Protein AF-A0A0C9X102-F1 (afdb_monomer_lite)

Organism: NCBI:txid1095629

Radius of gyration: 23.44 Å; chains: 1; bounding box: 66×42×85 Å

pLDDT: mean 77.86, std 20.25, range [31.06, 97.25]

Sequence (279 aa):
MACIEDYAPLCENPPTSAQPQNLFSIWNQMLSKCLPAGNVETSPHPTIISPSKPDGLQGRSAFDYMKGLENHWITPSPSTHLWILGNVLVGRDHDCHISPSELSTHLSRYIAAMSFKMIARRFNNADLSRRYIECLKQVKEIPIMSQPGKDRSVHYHRSQIETNSDRLFLEDFVTLSNIDHDLIRTHIPNILQLANNLPSNDKDFELYTDETSTEFHNLLLEILDRFKSTLDTLMAFDRDKAARESDCHHVFSKNVHNIHVYGYALLRLCRGRAFRIHL

Structure (mmCIF, N/CA/C/O backbone):
data_AF-A0A0C9X102-F1
#
_entry.id   AF-A0A0C9X102-F1
#
loop_
_atom_site.group_PDB
_atom_site.id
_atom_site.type_symbol
_atom_site.label_atom_id
_atom_site.label_alt_id
_atom_site.label_comp_id
_atom_site.label_asym_id
_atom_site.label_entity_id
_atom_site.label_seq_id
_atom_site.pdbx_PDB_ins_code
_atom_site.Cartn_x
_atom_site.Cartn_y
_atom_site.Cartn_z
_atom_site.occupancy
_atom_site.B_iso_or_equiv
_atom_site.auth_seq_id
_atom_site.auth_comp_id
_atom_site.auth_asym_id
_atom_site.auth_atom_id
_atom_site.pdbx_PDB_model_num
ATOM 1 N N . MET A 1 1 ? 28.568 -14.627 56.620 1.00 39.00 1 MET A N 1
ATOM 2 C CA . MET A 1 1 ? 27.477 -13.721 56.204 1.00 39.00 1 MET A CA 1
ATOM 3 C C . MET A 1 1 ? 28.094 -12.682 55.292 1.00 39.00 1 MET A C 1
ATOM 5 O O . MET A 1 1 ? 28.780 -11.802 55.786 1.00 39.00 1 MET A O 1
ATOM 9 N N . ALA A 1 2 ? 27.971 -12.883 53.983 1.00 33.53 2 ALA A N 1
ATOM 10 C CA . ALA A 1 2 ? 28.528 -12.003 52.962 1.00 33.53 2 ALA A CA 1
ATOM 11 C C . ALA A 1 2 ? 27.359 -11.341 52.228 1.00 33.53 2 ALA A C 1
ATOM 13 O O . ALA A 1 2 ? 26.467 -12.041 51.748 1.00 33.53 2 ALA A O 1
ATOM 14 N N . CYS A 1 3 ? 27.349 -10.010 52.223 1.00 32.41 3 CYS A N 1
ATOM 15 C CA . CYS A 1 3 ? 26.415 -9.186 51.470 1.00 32.41 3 CYS A CA 1
ATOM 16 C C . CYS A 1 3 ? 26.812 -9.216 49.990 1.00 32.41 3 CYS A C 1
ATOM 18 O O . CYS A 1 3 ? 27.988 -9.059 49.667 1.00 32.41 3 CYS A O 1
ATOM 20 N N . ILE A 1 4 ? 25.838 -9.441 49.112 1.00 36.28 4 ILE A N 1
ATOM 21 C CA . ILE A 1 4 ? 25.995 -9.331 47.662 1.00 36.28 4 ILE A CA 1
ATOM 22 C C . ILE A 1 4 ? 25.582 -7.903 47.295 1.00 36.28 4 ILE A C 1
ATOM 24 O O . ILE A 1 4 ? 24.452 -7.506 47.570 1.00 36.28 4 ILE A O 1
ATOM 28 N N . GLU A 1 5 ? 26.517 -7.129 46.748 1.00 35.47 5 GLU A N 1
ATOM 29 C CA . GLU A 1 5 ? 26.265 -5.811 46.162 1.00 35.47 5 GLU A CA 1
ATOM 30 C C . GLU A 1 5 ? 25.744 -5.981 44.728 1.00 35.47 5 GLU A C 1
ATOM 32 O O . GLU A 1 5 ? 26.410 -6.576 43.878 1.00 35.47 5 GLU A O 1
ATOM 37 N N . ASP A 1 6 ? 24.547 -5.453 44.470 1.00 33.31 6 ASP A N 1
ATOM 38 C CA . ASP A 1 6 ? 23.935 -5.370 43.146 1.00 33.31 6 ASP A CA 1
ATOM 39 C C . ASP A 1 6 ? 24.610 -4.268 42.312 1.00 33.31 6 ASP A C 1
ATOM 41 O O . ASP A 1 6 ? 24.418 -3.073 42.542 1.00 33.31 6 ASP A O 1
ATOM 45 N N . TYR A 1 7 ? 25.378 -4.671 41.299 1.00 32.97 7 TYR A N 1
ATOM 46 C CA . TYR A 1 7 ? 25.828 -3.791 40.221 1.00 32.97 7 TYR A CA 1
ATOM 47 C C . TYR A 1 7 ? 24.762 -3.745 39.117 1.00 32.97 7 TYR A C 1
ATOM 49 O O . TYR A 1 7 ? 24.667 -4.653 38.291 1.00 32.97 7 TYR A O 1
ATOM 57 N N . ALA A 1 8 ? 23.982 -2.665 39.068 1.00 34.00 8 ALA A N 1
ATOM 58 C CA . ALA A 1 8 ? 23.181 -2.312 37.896 1.00 34.00 8 ALA A CA 1
ATOM 59 C C . ALA A 1 8 ? 23.983 -1.348 36.996 1.00 34.00 8 ALA A C 1
ATOM 61 O O . ALA A 1 8 ? 24.465 -0.326 37.491 1.00 34.00 8 ALA A O 1
ATOM 62 N N . PRO A 1 9 ? 24.144 -1.615 35.686 1.00 34.12 9 PRO A N 1
ATOM 63 C CA . PRO A 1 9 ? 24.815 -0.680 34.795 1.00 34.12 9 PRO A CA 1
ATOM 64 C C . PRO A 1 9 ? 23.892 0.501 34.459 1.00 34.12 9 PRO A C 1
ATOM 66 O O . PRO A 1 9 ? 22.792 0.328 33.931 1.00 34.12 9 PRO A O 1
ATOM 69 N N . LEU A 1 10 ? 24.376 1.714 34.731 1.00 33.53 10 LEU A N 1
ATOM 70 C CA . LEU A 1 10 ? 23.818 2.975 34.245 1.00 33.53 10 LEU A CA 1
ATOM 71 C C . LEU A 1 10 ? 23.940 3.033 32.713 1.00 33.53 10 LEU A C 1
ATOM 73 O O . LEU A 1 10 ? 25.009 3.303 32.173 1.00 33.53 10 LEU A O 1
ATOM 77 N N . CYS A 1 11 ? 22.840 2.773 32.005 1.00 31.06 11 CYS A N 1
ATOM 78 C CA . CYS A 1 11 ? 22.692 3.169 30.606 1.00 31.06 11 CYS A CA 1
ATOM 79 C C . CYS A 1 11 ? 22.227 4.627 30.553 1.00 31.06 11 CYS A C 1
ATOM 81 O O . CYS A 1 11 ? 21.034 4.915 30.663 1.00 31.06 11 CYS A O 1
ATOM 83 N N . GLU A 1 12 ? 23.170 5.547 30.371 1.00 32.12 12 GLU A N 1
ATOM 84 C CA . GLU A 1 12 ? 22.869 6.913 29.946 1.00 32.12 12 GLU A CA 1
ATOM 85 C C . GLU A 1 12 ? 22.375 6.879 28.491 1.00 32.12 12 GLU A C 1
ATOM 87 O O . GLU A 1 12 ? 23.143 6.652 27.557 1.00 32.12 12 GLU A O 1
ATOM 92 N N . ASN A 1 13 ? 21.069 7.064 28.286 1.00 34.62 13 ASN A N 1
ATOM 93 C CA . ASN A 1 13 ? 20.505 7.250 26.951 1.00 34.62 13 ASN A CA 1
ATOM 94 C C . ASN A 1 13 ? 20.564 8.740 26.568 1.00 34.62 13 ASN A C 1
ATOM 96 O O . ASN A 1 13 ? 20.165 9.584 27.375 1.00 34.62 13 ASN A O 1
ATOM 100 N N . PRO A 1 14 ? 21.003 9.088 25.344 1.00 33.69 14 PRO A N 1
ATOM 101 C CA . PRO A 1 14 ? 21.015 10.470 24.883 1.00 33.69 14 PRO A CA 1
ATOM 102 C C . PRO A 1 14 ? 19.583 11.002 24.676 1.00 33.69 14 PRO A C 1
ATOM 104 O O . PRO A 1 14 ? 18.659 10.229 24.389 1.00 33.69 14 PRO A O 1
ATOM 107 N N . PRO A 1 15 ? 19.374 12.328 24.782 1.00 32.53 15 PRO A N 1
ATOM 108 C CA . PRO A 1 15 ? 18.052 12.931 24.679 1.00 32.53 15 PRO A CA 1
ATOM 109 C C . PRO A 1 15 ? 17.535 12.769 23.247 1.00 32.53 15 PRO A C 1
ATOM 111 O O . PRO A 1 15 ? 18.082 13.323 22.296 1.00 32.53 15 PRO A O 1
ATOM 114 N N . THR A 1 16 ? 16.477 11.975 23.085 1.00 34.50 16 THR A N 1
ATOM 115 C CA . THR A 1 16 ? 15.887 11.679 21.775 1.00 34.50 16 THR A CA 1
ATOM 116 C C . THR A 1 16 ? 14.629 12.518 21.584 1.00 34.50 16 THR A C 1
ATOM 118 O O . THR A 1 16 ? 13.508 12.025 21.660 1.00 34.50 16 THR A O 1
ATOM 121 N N . SER A 1 17 ? 14.817 13.813 21.340 1.00 38.31 17 SER A N 1
ATOM 122 C CA . SER A 1 17 ? 13.798 14.661 20.722 1.00 38.31 17 SER A CA 1
ATOM 123 C C . SER A 1 17 ? 14.181 14.869 19.258 1.00 38.31 17 SER A C 1
ATOM 125 O O . SER A 1 17 ? 14.961 15.761 18.933 1.00 38.31 17 SER A O 1
ATOM 127 N N . ALA A 1 18 ? 13.675 14.028 18.361 1.00 31.83 18 ALA A N 1
ATOM 128 C CA . ALA A 1 18 ? 13.741 14.306 16.933 1.00 31.83 18 ALA A CA 1
ATOM 129 C C . ALA A 1 18 ? 12.580 13.615 16.216 1.00 31.83 18 ALA A C 1
ATOM 131 O O . ALA A 1 18 ? 12.500 12.388 16.154 1.00 31.83 18 ALA A O 1
ATOM 132 N N . GLN A 1 19 ? 11.701 14.433 15.632 1.00 35.72 19 GLN A N 1
ATOM 133 C CA . GLN A 1 19 ? 10.938 14.084 14.433 1.00 35.72 19 GLN A CA 1
ATOM 134 C C . GLN A 1 19 ? 11.822 13.304 13.439 1.00 35.72 19 GLN A C 1
ATOM 136 O O . GLN A 1 19 ? 13.038 13.518 13.413 1.00 35.72 1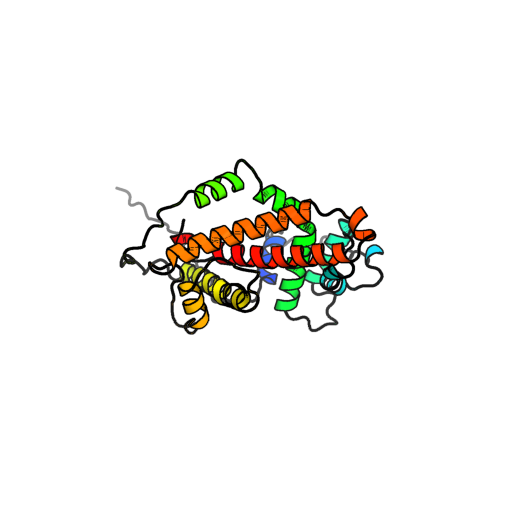9 GLN A O 1
ATOM 141 N N . PRO A 1 20 ? 11.265 12.462 12.551 1.00 34.78 20 PRO A N 1
ATOM 142 C CA . PRO A 1 20 ? 12.053 11.784 11.532 1.00 34.78 20 PRO A CA 1
ATOM 143 C C . PRO A 1 20 ? 12.441 12.771 10.415 1.00 34.78 20 PRO A C 1
ATOM 145 O O . PRO A 1 20 ? 12.024 12.630 9.274 1.00 34.78 20 PRO A O 1
ATOM 148 N N . GLN A 1 21 ? 13.275 13.764 10.729 1.00 37.50 21 GLN A N 1
ATOM 149 C CA . GLN A 1 21 ? 13.953 14.624 9.756 1.00 37.50 21 GLN A CA 1
ATOM 150 C C . GLN A 1 21 ? 15.191 13.948 9.146 1.00 37.50 21 GLN A C 1
ATOM 152 O O . GLN A 1 21 ? 16.018 14.600 8.523 1.00 37.50 21 GLN A O 1
ATOM 157 N N . ASN A 1 22 ? 15.369 12.638 9.330 1.00 38.31 22 ASN A N 1
ATOM 158 C CA . ASN A 1 22 ? 16.641 12.005 9.009 1.00 38.31 22 ASN A CA 1
ATOM 159 C C . ASN A 1 22 ? 16.506 10.512 8.683 1.00 38.31 22 ASN A C 1
ATOM 161 O O . ASN A 1 22 ? 17.230 9.671 9.209 1.00 38.31 22 ASN A O 1
ATOM 165 N N . LEU A 1 23 ? 15.611 10.157 7.751 1.00 42.72 23 LEU A N 1
ATOM 166 C CA . LEU A 1 23 ? 15.692 8.834 7.112 1.00 42.72 23 LEU A CA 1
ATOM 167 C C . LEU A 1 23 ? 17.103 8.608 6.540 1.00 42.72 23 LEU A C 1
ATOM 169 O O . LEU A 1 23 ? 17.644 7.516 6.665 1.00 42.72 23 LEU A O 1
ATOM 173 N N . PHE A 1 24 ? 17.747 9.666 6.044 1.00 43.06 24 PHE A N 1
ATOM 174 C CA . PHE A 1 24 ? 19.140 9.648 5.604 1.00 43.06 24 PHE A CA 1
ATOM 175 C C . PHE A 1 24 ? 20.124 9.183 6.692 1.00 43.06 24 PHE A C 1
ATOM 177 O O . PHE A 1 24 ? 20.998 8.364 6.411 1.00 43.06 24 PHE A O 1
ATOM 184 N N . SER A 1 25 ? 19.977 9.635 7.946 1.00 39.72 25 SER A N 1
ATOM 185 C CA . SER A 1 25 ? 20.868 9.208 9.036 1.00 39.72 25 SER A CA 1
ATOM 186 C C . SER A 1 25 ? 20.605 7.768 9.476 1.00 39.72 25 SER A C 1
ATOM 188 O O . SER A 1 25 ? 21.557 7.053 9.774 1.00 39.72 25 SER A O 1
ATOM 190 N N . ILE A 1 26 ? 19.346 7.311 9.447 1.00 40.59 26 ILE A N 1
ATOM 191 C CA . ILE A 1 26 ? 18.971 5.924 9.771 1.00 40.59 26 ILE A CA 1
ATOM 192 C C . ILE A 1 26 ? 19.515 4.960 8.709 1.00 40.59 26 ILE A C 1
ATOM 194 O O . ILE A 1 26 ? 20.080 3.921 9.051 1.00 40.59 26 ILE A O 1
ATOM 198 N N . TRP A 1 27 ? 19.409 5.320 7.428 1.00 41.38 27 TRP A N 1
ATOM 199 C CA . TRP A 1 27 ? 19.989 4.549 6.326 1.00 41.38 27 TRP A CA 1
ATOM 200 C C . TRP A 1 27 ? 21.523 4.550 6.377 1.00 41.38 27 TRP A C 1
ATOM 202 O O . TRP A 1 27 ? 22.130 3.485 6.269 1.00 41.38 27 TRP A O 1
ATOM 212 N N . ASN A 1 28 ? 22.155 5.697 6.652 1.00 42.28 28 ASN A N 1
ATOM 213 C CA . ASN A 1 28 ? 23.602 5.755 6.865 1.00 42.28 28 ASN A CA 1
ATOM 214 C C . ASN A 1 28 ? 24.044 4.951 8.088 1.00 42.28 28 ASN A C 1
ATOM 216 O O . ASN A 1 28 ? 25.063 4.285 7.997 1.00 42.28 28 ASN A O 1
ATOM 220 N N . GLN A 1 29 ? 23.298 4.945 9.197 1.00 42.22 29 GLN A N 1
ATOM 221 C CA . GLN A 1 29 ? 23.599 4.107 10.365 1.00 42.22 29 GLN A CA 1
ATOM 222 C C . GLN A 1 29 ? 23.462 2.613 10.069 1.00 42.22 29 GLN A C 1
ATOM 224 O O . GLN A 1 29 ? 24.252 1.823 10.577 1.00 42.22 29 GLN A O 1
ATOM 229 N N . MET A 1 30 ? 22.477 2.198 9.268 1.00 38.47 30 MET A N 1
ATOM 230 C CA . MET A 1 30 ? 22.354 0.790 8.877 1.00 38.47 30 MET A CA 1
ATOM 231 C C . MET A 1 30 ? 23.501 0.341 7.963 1.00 38.47 30 MET A C 1
ATOM 233 O O . MET A 1 30 ? 23.927 -0.805 8.061 1.00 38.47 30 MET A O 1
ATOM 237 N N . LEU A 1 31 ? 24.028 1.237 7.124 1.00 41.81 31 LEU A N 1
ATOM 238 C CA . LEU A 1 31 ? 25.150 0.951 6.224 1.00 41.81 31 LEU A CA 1
ATOM 239 C C . LEU A 1 31 ? 26.527 1.121 6.897 1.00 41.81 31 LEU A C 1
ATOM 241 O O . LEU A 1 31 ? 27.468 0.413 6.548 1.00 41.81 31 LEU A O 1
ATOM 245 N N . SER A 1 32 ? 26.657 2.012 7.885 1.00 42.31 32 SER A N 1
ATOM 246 C CA . SER A 1 32 ? 27.922 2.304 8.580 1.00 42.31 32 SER A CA 1
ATOM 247 C C . SER A 1 32 ? 28.193 1.411 9.791 1.00 42.31 32 SER A C 1
ATOM 249 O O . SER A 1 32 ? 29.347 1.268 10.187 1.00 42.31 32 SER A O 1
ATOM 251 N N . LYS A 1 33 ? 27.176 0.722 10.334 1.00 40.31 33 LYS A N 1
ATOM 252 C CA . LYS A 1 33 ? 27.343 -0.287 11.401 1.00 40.31 33 LYS A CA 1
ATOM 253 C C . LYS A 1 33 ? 28.156 -1.525 10.986 1.00 40.31 33 LYS A C 1
ATOM 255 O O . LYS A 1 33 ? 28.439 -2.364 11.835 1.00 40.31 33 LYS A O 1
ATOM 260 N N . CYS A 1 34 ? 28.563 -1.636 9.719 1.00 38.97 34 CYS A N 1
ATOM 261 C CA . CYS A 1 34 ? 29.502 -2.655 9.241 1.00 38.97 34 CYS A CA 1
ATOM 262 C C . CYS A 1 34 ? 30.979 -2.221 9.268 1.00 38.97 34 CYS A C 1
ATOM 264 O O . CYS A 1 34 ? 31.827 -2.991 8.823 1.00 38.97 34 CYS A O 1
ATOM 266 N N . LEU A 1 35 ? 31.317 -1.036 9.782 1.00 41.44 35 LEU A N 1
ATOM 267 C CA . LEU A 1 35 ? 32.712 -0.619 9.941 1.00 41.44 35 LEU A CA 1
ATOM 268 C C . LEU A 1 35 ? 33.082 -0.580 11.430 1.00 41.44 35 LEU A C 1
ATOM 270 O O . LEU A 1 35 ? 32.505 0.213 12.176 1.00 41.44 35 LEU A O 1
ATOM 274 N N . PRO A 1 36 ? 34.041 -1.405 11.894 1.00 42.69 36 PRO A N 1
ATOM 275 C CA . PRO A 1 36 ? 34.626 -1.199 13.205 1.00 42.69 36 PRO A CA 1
ATOM 276 C C . PRO A 1 36 ? 35.364 0.142 13.194 1.00 42.69 36 PRO A C 1
ATOM 278 O O . PRO A 1 36 ? 36.254 0.359 12.372 1.00 42.69 36 PRO A O 1
ATOM 281 N N . ALA A 1 37 ? 35.012 1.031 14.124 1.00 46.22 37 ALA A N 1
ATOM 282 C CA . ALA A 1 37 ? 35.794 2.218 14.450 1.00 46.22 37 ALA A CA 1
ATOM 283 C C . ALA A 1 37 ? 37.069 1.789 15.195 1.00 46.22 37 ALA A C 1
ATOM 285 O O . ALA A 1 37 ? 37.194 1.944 16.406 1.00 46.22 37 ALA A O 1
ATOM 286 N N . GLY A 1 38 ? 37.991 1.165 14.466 1.00 43.59 38 GLY A N 1
ATOM 287 C CA . GLY A 1 38 ? 39.368 0.979 14.890 1.00 43.59 38 GLY A CA 1
ATOM 288 C C . GLY A 1 38 ? 40.215 2.056 14.233 1.00 43.59 38 GLY A C 1
ATOM 289 O O . GLY A 1 38 ? 40.212 2.173 13.009 1.00 43.59 38 GLY A O 1
ATOM 290 N N . ASN A 1 39 ? 40.937 2.836 15.035 1.00 50.47 39 ASN A N 1
ATOM 291 C CA . ASN A 1 39 ? 42.052 3.642 14.550 1.00 50.47 39 ASN A CA 1
ATOM 292 C C . ASN A 1 39 ? 43.081 2.689 13.930 1.00 50.47 39 ASN A C 1
ATOM 294 O O . ASN A 1 39 ? 43.850 2.058 14.652 1.00 50.47 39 ASN A O 1
ATOM 298 N N . VAL A 1 40 ? 43.050 2.544 12.606 1.00 47.78 40 VAL A N 1
ATOM 299 C CA . VAL A 1 40 ? 44.037 1.778 11.847 1.00 47.78 40 VAL A CA 1
ATOM 300 C C . VAL A 1 40 ? 44.748 2.739 10.912 1.00 47.78 40 VAL A C 1
ATOM 302 O O . VAL A 1 40 ? 44.127 3.475 10.146 1.00 47.78 40 VAL A O 1
ATOM 305 N N . GLU A 1 41 ? 46.065 2.727 11.054 1.00 51.84 41 GLU A N 1
ATOM 306 C CA . GLU A 1 41 ? 47.054 3.460 10.284 1.00 51.84 41 GLU A CA 1
ATOM 307 C C . GLU A 1 41 ? 46.829 3.369 8.767 1.00 51.84 41 GLU A C 1
ATOM 309 O O . GLU A 1 41 ? 46.264 2.411 8.234 1.00 51.84 41 GLU A O 1
ATOM 314 N N . THR A 1 42 ? 47.321 4.407 8.092 1.00 57.44 42 THR A N 1
ATOM 315 C CA . THR A 1 42 ? 47.429 4.627 6.644 1.00 57.44 42 THR A CA 1
ATOM 316 C C . THR A 1 42 ? 47.616 3.348 5.819 1.00 57.44 42 THR A C 1
ATOM 318 O O . THR A 1 42 ? 48.734 2.958 5.487 1.00 57.44 42 THR A O 1
ATOM 321 N N . SER A 1 43 ? 46.508 2.729 5.420 1.00 52.62 43 SER A N 1
ATOM 322 C CA . SER A 1 43 ? 46.453 1.801 4.291 1.00 52.62 43 SER A CA 1
ATOM 323 C C . SER A 1 43 ? 45.755 2.506 3.125 1.00 52.62 43 SER A C 1
ATOM 325 O O . SER A 1 43 ? 44.917 3.382 3.362 1.00 52.62 43 SER A O 1
ATOM 327 N N . PRO A 1 44 ? 46.100 2.197 1.862 1.00 58.62 44 PRO A N 1
ATOM 328 C CA . PRO A 1 44 ? 45.427 2.795 0.719 1.00 58.62 44 PRO A CA 1
ATOM 329 C C . PRO A 1 44 ? 43.949 2.412 0.772 1.00 58.62 44 PRO A C 1
ATOM 331 O O . PRO A 1 44 ? 43.580 1.259 0.545 1.00 58.62 44 PRO A O 1
ATOM 334 N N . HIS A 1 45 ? 43.095 3.379 1.103 1.00 56.91 45 HIS A N 1
ATOM 335 C CA . HIS A 1 45 ? 41.661 3.171 1.038 1.00 56.91 45 HIS A CA 1
ATOM 336 C C . HIS A 1 45 ? 41.281 2.842 -0.410 1.00 56.91 45 HIS A C 1
ATOM 338 O O . HIS A 1 45 ? 41.771 3.504 -1.333 1.00 56.91 45 HIS A O 1
ATOM 344 N N . PRO A 1 46 ? 40.419 1.837 -0.636 1.00 58.56 46 PRO A N 1
ATOM 345 C CA . PRO A 1 46 ? 39.941 1.538 -1.974 1.00 58.56 46 PRO A CA 1
ATOM 346 C C . PRO A 1 46 ? 39.307 2.798 -2.564 1.00 58.56 46 PRO A C 1
ATOM 348 O O . PRO A 1 46 ? 38.394 3.387 -1.983 1.00 58.56 46 PRO A O 1
ATOM 351 N N . THR A 1 47 ? 39.809 3.235 -3.719 1.00 62.75 47 THR A N 1
ATOM 352 C CA . THR A 1 47 ? 39.194 4.335 -4.457 1.00 62.75 47 THR A CA 1
ATOM 353 C C . THR A 1 47 ? 37.822 3.873 -4.923 1.00 62.75 47 THR A C 1
ATOM 355 O O . THR A 1 47 ? 37.707 2.978 -5.760 1.00 62.75 47 THR A O 1
ATOM 358 N N . ILE A 1 48 ? 36.767 4.469 -4.367 1.00 62.38 48 ILE A N 1
ATOM 359 C CA . ILE A 1 48 ? 35.402 4.221 -4.825 1.00 62.38 48 ILE A CA 1
ATOM 360 C C . ILE A 1 48 ? 35.263 4.882 -6.196 1.00 62.38 48 ILE A C 1
ATOM 362 O O . ILE A 1 48 ? 35.036 6.088 -6.307 1.00 62.38 48 ILE A O 1
ATOM 366 N N . ILE A 1 49 ? 35.422 4.088 -7.253 1.00 65.62 49 ILE A N 1
ATOM 367 C CA . ILE A 1 49 ? 35.133 4.532 -8.614 1.00 65.62 49 ILE A CA 1
ATOM 368 C C . ILE A 1 49 ? 33.623 4.718 -8.703 1.00 65.62 49 ILE A C 1
ATOM 370 O O . ILE A 1 49 ? 32.850 3.782 -8.497 1.00 65.62 49 ILE A O 1
ATOM 374 N N . SER A 1 50 ? 33.201 5.949 -8.985 1.00 63.38 50 SER A N 1
ATOM 375 C CA . SER A 1 50 ? 31.787 6.226 -9.208 1.00 63.38 50 SER A CA 1
ATOM 376 C C . SER A 1 50 ? 31.374 5.544 -10.513 1.00 63.38 50 SER A C 1
ATOM 378 O O . SER A 1 50 ? 32.009 5.799 -11.538 1.00 63.38 50 SER A O 1
ATOM 380 N N . PRO A 1 51 ? 30.370 4.654 -10.493 1.00 68.88 51 PRO A N 1
ATOM 381 C CA . PRO A 1 51 ? 29.980 3.931 -11.692 1.00 68.88 51 PRO A CA 1
ATOM 382 C C . PRO A 1 51 ? 29.504 4.917 -12.765 1.00 68.88 51 PRO A C 1
ATOM 384 O O . PRO A 1 51 ? 28.769 5.866 -12.473 1.00 68.88 51 PRO A O 1
ATOM 387 N N . SER A 1 52 ? 29.935 4.695 -14.008 1.00 74.12 52 SER A N 1
ATOM 388 C CA . SER A 1 52 ? 29.499 5.488 -15.155 1.00 74.12 52 SER A CA 1
ATOM 389 C C . SER A 1 52 ? 27.989 5.364 -15.359 1.00 74.12 52 SER A C 1
ATOM 391 O O . SER A 1 52 ? 27.374 4.351 -15.010 1.00 74.12 52 SER A O 1
ATOM 393 N N . LYS A 1 53 ? 27.380 6.421 -15.909 1.00 79.38 53 LYS A N 1
ATOM 394 C CA . LYS A 1 53 ? 25.956 6.435 -16.246 1.00 79.38 53 LYS A CA 1
ATOM 395 C C . LYS A 1 53 ? 25.649 5.286 -17.220 1.00 79.38 53 LYS A C 1
ATOM 397 O O . LYS A 1 53 ? 26.293 5.217 -18.263 1.00 79.38 53 LYS A O 1
ATOM 402 N N . PRO A 1 54 ? 24.681 4.408 -16.916 1.00 80.31 54 PRO A N 1
ATOM 403 C CA . PRO A 1 54 ? 24.290 3.337 -17.823 1.00 80.31 54 PRO A CA 1
ATOM 404 C C . PRO A 1 54 ? 23.641 3.888 -19.099 1.00 80.31 54 PRO A C 1
ATOM 406 O O . PRO A 1 54 ? 22.754 4.744 -19.023 1.00 80.31 54 PRO A O 1
ATOM 409 N N . ASP A 1 55 ? 23.998 3.329 -20.257 1.00 74.81 55 ASP A N 1
ATOM 410 C CA . ASP A 1 55 ? 23.447 3.723 -21.568 1.00 74.81 55 ASP A CA 1
ATOM 411 C C . ASP A 1 55 ? 21.916 3.567 -21.644 1.00 74.81 55 ASP A C 1
ATOM 413 O O . ASP A 1 55 ? 21.222 4.307 -22.344 1.00 74.81 55 ASP A O 1
ATOM 417 N N . GLY A 1 56 ? 21.359 2.643 -20.853 1.00 72.38 56 GLY A N 1
ATOM 418 C CA . GLY A 1 56 ? 19.927 2.333 -20.813 1.00 72.38 56 GLY A CA 1
ATOM 419 C C . GLY A 1 56 ? 19.016 3.459 -20.304 1.00 72.38 56 GLY A C 1
ATOM 420 O O . GLY A 1 56 ? 17.797 3.331 -20.396 1.00 72.38 56 GLY A O 1
ATOM 421 N N . LEU A 1 57 ? 19.566 4.563 -19.784 1.00 76.81 57 LEU A N 1
ATOM 422 C CA . LEU A 1 57 ? 18.776 5.704 -19.298 1.00 76.81 57 LEU A CA 1
ATOM 423 C C . LEU A 1 57 ? 18.394 6.709 -20.393 1.00 76.81 57 LEU A C 1
ATOM 425 O O . LEU A 1 57 ? 17.600 7.611 -20.120 1.00 76.81 57 LEU A O 1
ATOM 429 N N . GLN A 1 58 ? 18.923 6.556 -21.616 1.00 82.25 58 GLN A N 1
ATOM 430 C CA . GLN A 1 58 ? 18.618 7.428 -22.764 1.00 82.25 58 GLN A CA 1
ATOM 431 C C . GLN A 1 58 ? 18.824 8.922 -22.445 1.00 82.25 58 GLN A C 1
ATOM 433 O O . GLN A 1 58 ? 17.995 9.769 -22.761 1.00 82.25 58 GLN A O 1
ATOM 438 N N . GLY A 1 59 ? 19.903 9.255 -21.732 1.00 80.88 59 GLY A N 1
ATOM 439 C CA . GLY A 1 59 ? 20.214 10.641 -21.368 1.00 80.88 59 GLY A CA 1
ATOM 440 C C . GLY A 1 59 ? 19.473 11.194 -20.143 1.00 80.88 59 GLY A C 1
ATOM 441 O O . GLY A 1 59 ? 19.933 12.191 -19.596 1.00 80.88 59 GLY A O 1
ATOM 442 N N . ARG A 1 60 ? 18.447 10.523 -19.602 1.00 84.25 60 ARG A N 1
ATOM 443 C CA . ARG A 1 60 ? 17.717 10.976 -18.394 1.00 84.25 60 ARG A CA 1
ATOM 444 C C . ARG A 1 60 ? 18.576 10.958 -17.127 1.00 84.25 60 ARG A C 1
ATOM 446 O O . ARG A 1 60 ? 19.460 10.105 -17.009 1.00 84.25 60 ARG A O 1
ATOM 453 N N . SER A 1 61 ? 18.341 11.886 -16.199 1.00 88.19 61 SER A N 1
ATOM 454 C CA . SER A 1 61 ? 18.922 11.835 -14.848 1.00 88.19 61 SER A CA 1
ATOM 455 C C . SER A 1 61 ? 18.355 10.645 -14.057 1.00 88.19 61 SER A C 1
ATOM 457 O O . SER A 1 61 ? 17.382 10.008 -14.484 1.00 88.19 61 SER A O 1
ATOM 459 N N . ALA A 1 62 ? 18.955 10.305 -12.912 1.00 88.75 62 ALA A N 1
ATOM 460 C CA . ALA A 1 62 ? 18.454 9.196 -12.097 1.00 88.75 62 ALA A CA 1
ATOM 461 C C . ALA A 1 62 ? 17.050 9.504 -11.553 1.00 88.75 62 ALA A C 1
ATOM 463 O O . ALA A 1 62 ? 16.177 8.631 -11.525 1.00 88.75 62 ALA A O 1
ATOM 464 N N . PHE A 1 63 ? 16.822 10.763 -11.175 1.00 89.19 63 PHE A N 1
ATOM 465 C CA . PHE A 1 63 ? 15.535 11.225 -10.673 1.00 89.19 63 PHE A CA 1
ATOM 466 C C . PHE A 1 63 ? 14.476 11.330 -11.779 1.00 89.19 63 PHE A C 1
ATOM 468 O O . PHE A 1 63 ? 13.362 10.837 -11.600 1.00 89.19 63 PHE A O 1
ATOM 475 N N . ASP A 1 64 ? 14.827 11.860 -12.956 1.00 89.12 64 ASP A N 1
ATOM 476 C CA . ASP A 1 64 ? 13.906 11.933 -14.104 1.00 89.12 64 ASP A CA 1
ATOM 477 C C . ASP A 1 64 ? 13.462 10.546 -14.565 1.00 89.12 64 ASP A C 1
ATOM 479 O O . ASP A 1 64 ? 12.331 10.359 -15.018 1.00 89.12 64 ASP A O 1
ATOM 483 N N . TYR A 1 65 ? 14.337 9.548 -14.432 1.00 89.50 65 TYR A N 1
ATOM 484 C CA . TYR A 1 65 ? 13.968 8.165 -14.686 1.00 89.50 65 TYR A CA 1
ATOM 485 C C . TYR A 1 65 ? 12.881 7.675 -13.723 1.00 89.50 65 TYR A C 1
ATOM 487 O O . TYR A 1 65 ? 11.903 7.074 -14.168 1.00 89.50 65 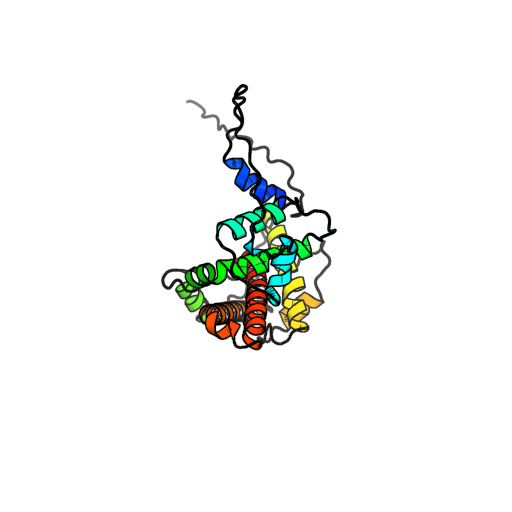TYR A O 1
ATOM 495 N N . MET A 1 66 ? 13.024 7.947 -12.418 1.00 89.31 66 MET A N 1
ATOM 496 C CA . MET A 1 66 ? 12.002 7.596 -11.425 1.00 89.31 66 MET A CA 1
ATOM 497 C C . MET A 1 66 ? 10.696 8.353 -11.676 1.00 89.31 66 MET A C 1
ATOM 499 O O . MET A 1 66 ? 9.628 7.751 -11.651 1.00 89.31 66 MET A O 1
ATOM 503 N N . LYS A 1 67 ? 10.758 9.652 -11.977 1.00 88.06 67 LYS A N 1
ATOM 504 C CA . LYS A 1 67 ? 9.571 10.456 -12.296 1.00 88.06 67 LYS A CA 1
ATOM 505 C C . LYS A 1 67 ? 8.868 9.962 -13.564 1.00 88.06 67 LYS A C 1
ATOM 507 O O . LYS A 1 67 ? 7.646 9.895 -13.617 1.00 88.06 67 LYS A O 1
ATOM 512 N N . GLY A 1 68 ? 9.646 9.541 -14.559 1.00 85.31 68 GLY A N 1
ATOM 513 C CA . GLY A 1 68 ? 9.173 9.012 -15.837 1.00 85.31 68 GLY A CA 1
ATOM 514 C C . GLY A 1 68 ? 8.674 7.563 -15.817 1.00 85.31 68 GLY A C 1
ATOM 515 O O . GLY A 1 68 ? 8.383 7.037 -16.895 1.00 85.31 68 GLY A O 1
ATOM 516 N N . LEU A 1 69 ? 8.565 6.925 -14.641 1.00 79.62 69 LEU A N 1
ATOM 517 C CA . LEU A 1 69 ? 7.959 5.595 -14.455 1.00 79.62 69 LEU A CA 1
ATOM 518 C C . LEU A 1 69 ? 6.603 5.462 -15.153 1.00 79.62 69 LEU A C 1
ATOM 520 O O . LEU A 1 69 ? 6.274 4.411 -15.686 1.00 79.62 69 LEU A O 1
ATOM 524 N N . GLU A 1 70 ? 5.818 6.529 -15.149 1.00 69.56 70 GLU A N 1
ATOM 525 C CA . GLU A 1 70 ? 4.427 6.494 -15.597 1.00 69.56 70 GLU A CA 1
ATOM 526 C C . GLU A 1 70 ? 4.309 6.494 -17.126 1.00 69.56 70 GLU A C 1
ATOM 528 O O . GLU A 1 70 ? 3.367 5.928 -17.673 1.00 69.56 70 GLU A O 1
ATOM 533 N N . ASN A 1 71 ? 5.305 7.062 -17.813 1.00 73.31 71 ASN A N 1
ATOM 534 C CA . ASN A 1 71 ? 5.239 7.342 -19.248 1.00 73.31 71 ASN A CA 1
ATOM 535 C C . ASN A 1 71 ? 6.169 6.448 -20.081 1.00 73.31 71 ASN A C 1
ATOM 537 O O . ASN A 1 71 ? 5.860 6.129 -21.222 1.00 73.31 71 ASN A O 1
ATOM 541 N N . HIS A 1 72 ? 7.321 6.047 -19.532 1.00 73.81 72 HIS A N 1
ATOM 542 C CA . HIS A 1 72 ? 8.383 5.385 -20.303 1.00 73.81 72 HIS A CA 1
ATOM 543 C C . HIS A 1 72 ? 9.099 4.313 -19.475 1.00 73.81 72 HIS A C 1
ATOM 545 O O . HIS A 1 72 ? 10.337 4.251 -19.454 1.00 73.81 72 HIS A O 1
ATOM 551 N N . TRP A 1 73 ? 8.337 3.508 -18.726 1.00 78.38 73 TRP A N 1
ATOM 552 C CA . TRP A 1 73 ? 8.933 2.462 -17.906 1.00 78.38 73 TRP A CA 1
ATOM 553 C C . TRP A 1 73 ? 9.585 1.384 -18.761 1.00 78.38 73 TRP A C 1
ATOM 555 O O . TRP A 1 73 ? 8.932 0.625 -19.473 1.00 78.38 73 TRP A O 1
ATOM 565 N N . ILE A 1 74 ? 10.893 1.275 -18.590 1.00 80.81 74 ILE A N 1
ATOM 566 C CA . ILE A 1 74 ? 11.693 0.139 -19.014 1.00 80.81 74 ILE A CA 1
ATOM 567 C C . ILE A 1 74 ? 12.228 -0.467 -17.722 1.00 80.81 74 ILE A C 1
ATOM 569 O O . ILE A 1 74 ? 12.566 0.252 -16.788 1.00 80.81 74 ILE A O 1
ATOM 573 N N . THR A 1 75 ? 12.268 -1.790 -17.597 1.00 85.06 75 THR A N 1
ATOM 574 C CA . THR A 1 75 ? 12.879 -2.369 -16.394 1.00 85.06 75 THR A CA 1
ATOM 575 C C . THR A 1 75 ? 14.396 -2.229 -16.495 1.00 85.06 75 THR A C 1
ATOM 577 O O . THR A 1 75 ? 14.975 -2.779 -17.433 1.00 85.06 75 THR A O 1
ATOM 580 N N . PRO A 1 76 ? 15.048 -1.525 -15.556 1.00 88.12 76 PRO A N 1
ATOM 581 C CA . PRO A 1 76 ? 16.492 -1.371 -15.575 1.00 88.12 76 PRO A CA 1
ATOM 582 C C . PRO A 1 76 ? 17.184 -2.712 -15.309 1.00 88.12 76 PRO A C 1
ATOM 584 O O . PRO A 1 76 ? 16.676 -3.561 -14.571 1.00 88.12 76 PRO A O 1
ATOM 587 N N . SER A 1 77 ? 18.381 -2.883 -15.873 1.00 87.88 77 SER A N 1
ATOM 588 C CA . SER A 1 77 ? 19.285 -3.959 -15.459 1.00 87.88 77 SER A CA 1
ATOM 589 C C . SER A 1 77 ? 19.654 -3.808 -13.973 1.00 87.88 77 SER A C 1
ATOM 591 O O . SER A 1 77 ? 19.571 -2.700 -13.436 1.00 87.88 77 SER A O 1
ATOM 593 N N . PRO A 1 78 ? 20.124 -4.871 -13.292 1.00 87.38 78 PRO A N 1
ATOM 594 C CA . PRO A 1 78 ? 20.542 -4.773 -11.891 1.00 87.38 78 PRO A CA 1
ATOM 595 C C . PRO A 1 78 ? 21.596 -3.684 -11.637 1.00 87.38 78 PRO A C 1
ATOM 597 O O . PRO A 1 78 ? 21.482 -2.933 -10.672 1.00 87.38 78 PRO A O 1
ATOM 600 N N . SER A 1 79 ? 22.578 -3.535 -12.532 1.00 87.38 79 SER A N 1
ATOM 601 C CA . SER A 1 79 ? 23.590 -2.474 -12.441 1.00 87.38 79 SER A CA 1
ATOM 602 C C . SER A 1 79 ? 22.978 -1.078 -12.579 1.00 87.38 79 SER A C 1
ATOM 604 O O . SER A 1 79 ? 23.291 -0.189 -11.791 1.00 87.38 79 SER A O 1
ATOM 606 N N . THR A 1 80 ? 22.052 -0.898 -13.525 1.00 89.56 80 THR A N 1
ATOM 607 C CA . THR A 1 80 ? 21.340 0.372 -13.729 1.00 89.56 80 THR A CA 1
ATOM 608 C C . THR A 1 80 ? 20.454 0.714 -12.537 1.00 89.56 80 THR A C 1
ATOM 610 O O . THR A 1 80 ? 20.418 1.861 -12.106 1.00 89.56 80 THR A O 1
ATOM 613 N N . HIS A 1 81 ? 19.776 -0.278 -11.961 1.00 89.38 81 HIS A N 1
ATOM 614 C CA . HIS A 1 81 ? 18.961 -0.116 -10.762 1.00 89.38 81 HIS A CA 1
ATOM 615 C C . HIS A 1 81 ? 19.784 0.385 -9.568 1.00 89.38 81 HIS A C 1
ATOM 617 O O . HIS A 1 81 ? 19.415 1.377 -8.940 1.00 89.38 81 HIS A O 1
ATOM 623 N N . LEU A 1 82 ? 20.923 -0.257 -9.288 1.00 89.44 82 LEU A N 1
ATOM 624 C CA . LEU A 1 82 ? 21.825 0.160 -8.212 1.00 89.44 82 LEU A CA 1
ATOM 625 C C . LEU A 1 82 ? 22.420 1.547 -8.471 1.00 89.44 82 LEU A C 1
ATOM 627 O O . LEU A 1 82 ? 22.538 2.340 -7.541 1.00 89.44 82 LEU A O 1
ATOM 631 N N . TRP A 1 83 ? 22.743 1.862 -9.729 1.00 89.31 83 TRP A N 1
ATOM 632 C CA . TRP A 1 83 ? 23.208 3.191 -10.118 1.00 89.31 83 TRP A CA 1
ATOM 633 C C . TRP A 1 83 ? 22.144 4.266 -9.861 1.00 89.31 83 TRP A C 1
ATOM 635 O O . TRP A 1 83 ? 22.454 5.291 -9.255 1.00 89.31 83 TRP A O 1
ATOM 645 N N . ILE A 1 84 ? 20.890 4.023 -10.265 1.00 89.75 84 ILE A N 1
ATOM 646 C CA . ILE A 1 84 ? 19.764 4.937 -10.026 1.00 89.75 84 ILE A CA 1
ATOM 647 C C . ILE A 1 84 ? 19.602 5.181 -8.520 1.00 89.75 84 ILE A C 1
ATOM 649 O O . ILE A 1 84 ? 19.586 6.331 -8.085 1.00 89.75 84 ILE A O 1
ATOM 653 N N . LEU A 1 85 ? 19.528 4.111 -7.716 1.00 90.31 85 LEU A N 1
ATOM 654 C CA . LEU A 1 85 ? 19.385 4.227 -6.262 1.00 90.31 85 LEU A CA 1
ATOM 655 C C . LEU A 1 85 ? 20.563 4.974 -5.631 1.00 90.31 85 LEU A C 1
ATOM 657 O O . LEU A 1 85 ? 20.347 5.854 -4.807 1.00 90.31 85 LEU A O 1
ATOM 661 N N . GLY A 1 86 ? 21.795 4.662 -6.036 1.00 87.44 86 GLY A N 1
ATOM 662 C CA . GLY A 1 86 ? 22.990 5.326 -5.523 1.00 87.44 86 GLY A CA 1
ATOM 663 C C . GLY A 1 86 ? 22.997 6.828 -5.807 1.00 87.44 86 GLY A C 1
ATOM 664 O O . GLY A 1 86 ? 23.285 7.615 -4.913 1.00 87.44 86 GLY A O 1
ATOM 665 N N . ASN A 1 87 ? 22.629 7.254 -7.016 1.00 86.56 87 ASN A N 1
ATOM 666 C CA . ASN A 1 87 ? 22.631 8.680 -7.364 1.00 86.56 87 ASN A CA 1
ATOM 667 C C . ASN A 1 87 ? 21.503 9.452 -6.676 1.00 86.56 87 ASN A C 1
ATOM 669 O O . ASN A 1 87 ? 21.742 10.546 -6.161 1.00 86.56 87 ASN A O 1
ATOM 673 N N . VAL A 1 88 ? 20.309 8.858 -6.605 1.00 87.19 88 VAL A N 1
ATOM 674 C CA . VAL A 1 88 ? 19.154 9.462 -5.931 1.00 87.19 88 VAL A CA 1
ATOM 675 C C . VAL A 1 88 ? 19.374 9.562 -4.419 1.00 87.19 88 VAL A C 1
ATOM 677 O O . VAL A 1 88 ? 19.024 10.573 -3.818 1.00 87.19 88 VAL A O 1
ATOM 680 N N . LEU A 1 89 ? 19.987 8.549 -3.797 1.00 83.44 89 LEU A N 1
ATOM 681 C CA . LEU A 1 89 ? 20.218 8.528 -2.351 1.00 83.44 89 LEU A CA 1
ATOM 682 C C . LEU A 1 89 ? 21.462 9.297 -1.909 1.00 83.44 89 LEU A C 1
ATOM 684 O O . LEU A 1 89 ? 21.487 9.740 -0.776 1.00 83.44 89 LEU A O 1
ATOM 688 N N . VAL A 1 90 ? 22.498 9.451 -2.734 1.00 80.38 90 VAL A N 1
ATOM 689 C CA . VAL A 1 90 ? 23.722 10.183 -2.336 1.00 80.38 90 VAL A CA 1
ATOM 690 C C . VAL A 1 90 ? 23.609 11.681 -2.646 1.00 80.38 90 VAL A C 1
ATOM 692 O O . VAL A 1 90 ? 24.495 12.452 -2.290 1.00 80.38 90 VAL A O 1
ATOM 695 N N . GLY A 1 91 ? 22.521 12.114 -3.290 1.00 66.38 91 GLY A N 1
ATOM 696 C CA . GLY A 1 91 ? 22.314 13.526 -3.598 1.00 66.38 91 GLY A CA 1
ATOM 697 C C . GLY A 1 91 ? 23.301 14.068 -4.633 1.00 66.38 91 GLY A C 1
ATOM 698 O O . GLY A 1 91 ? 23.698 15.225 -4.595 1.00 66.38 91 GLY A O 1
ATOM 699 N N . ARG A 1 92 ? 23.776 13.221 -5.552 1.00 61.06 92 ARG A N 1
ATOM 700 C CA . ARG A 1 92 ? 24.770 13.648 -6.556 1.00 61.06 92 ARG A CA 1
ATOM 701 C C . ARG A 1 92 ? 24.154 14.337 -7.772 1.00 61.06 92 ARG A C 1
ATOM 703 O O . ARG A 1 92 ? 24.886 14.926 -8.552 1.00 61.06 92 ARG A O 1
ATOM 710 N N . ASP A 1 93 ? 22.832 14.284 -7.896 1.00 56.78 93 ASP A N 1
ATOM 711 C CA . ASP A 1 93 ? 22.039 14.860 -8.993 1.00 56.78 93 ASP A CA 1
ATOM 712 C C . ASP A 1 93 ? 21.407 16.221 -8.589 1.00 56.78 93 ASP A C 1
ATOM 714 O O . ASP A 1 93 ? 20.341 16.603 -9.070 1.00 56.78 93 ASP A O 1
ATOM 718 N N . HIS A 1 94 ? 22.008 16.939 -7.628 1.00 53.25 94 HIS A N 1
ATOM 719 C CA . HIS A 1 94 ? 21.463 18.171 -7.037 1.00 53.25 94 HIS A CA 1
ATOM 720 C C . HIS A 1 94 ? 21.722 19.432 -7.882 1.00 53.25 94 HIS A C 1
ATOM 722 O O . HIS A 1 94 ? 22.310 20.391 -7.395 1.00 53.25 94 HIS A O 1
ATOM 728 N N . ASP A 1 95 ? 21.206 19.455 -9.111 1.00 53.94 95 ASP A N 1
ATOM 729 C CA . ASP A 1 95 ? 20.875 20.715 -9.805 1.00 53.94 95 ASP A CA 1
ATOM 730 C C . ASP A 1 95 ? 19.390 21.103 -9.618 1.00 53.94 95 ASP A C 1
ATOM 732 O O . ASP A 1 95 ? 18.949 22.171 -10.040 1.00 53.94 95 ASP A O 1
ATOM 736 N N . CYS A 1 96 ? 18.599 20.269 -8.931 1.00 55.62 96 CYS A N 1
ATOM 737 C CA . CYS A 1 96 ? 17.154 20.444 -8.790 1.00 55.62 96 CYS A CA 1
ATOM 738 C C . CYS A 1 96 ? 16.730 20.546 -7.316 1.00 55.62 96 CYS A C 1
ATOM 740 O O . CYS A 1 96 ? 17.027 19.667 -6.505 1.00 55.62 96 CYS A O 1
ATOM 742 N N . HIS A 1 97 ? 15.969 21.594 -6.984 1.00 72.56 97 HIS A N 1
ATOM 743 C CA . HIS A 1 97 ? 15.268 21.792 -5.709 1.00 72.56 97 HIS A CA 1
ATOM 744 C C . HIS A 1 97 ? 14.151 20.745 -5.500 1.00 72.56 97 HIS A C 1
ATOM 746 O O . HIS A 1 97 ? 12.966 21.069 -5.540 1.00 72.56 97 HIS A O 1
ATOM 752 N N . ILE A 1 98 ? 14.506 19.474 -5.309 1.00 80.62 98 ILE A N 1
ATOM 753 C CA . ILE A 1 98 ? 13.535 18.396 -5.081 1.00 80.62 98 ILE A CA 1
ATOM 754 C C . ILE A 1 98 ? 13.155 18.382 -3.601 1.00 80.62 98 ILE A C 1
ATOM 756 O O . ILE A 1 98 ? 14.013 18.248 -2.726 1.00 80.62 98 ILE A O 1
ATOM 760 N N . SER A 1 99 ? 11.859 18.493 -3.306 1.00 85.75 99 SER A N 1
ATOM 761 C CA . SER A 1 99 ? 11.392 18.397 -1.922 1.00 85.75 99 SER A CA 1
ATOM 762 C C . SER A 1 99 ? 11.567 16.966 -1.378 1.00 85.75 99 SER A C 1
ATOM 764 O O . SER A 1 99 ? 11.378 15.996 -2.121 1.00 85.75 99 SER A O 1
ATOM 766 N N . PRO A 1 100 ? 11.850 16.779 -0.074 1.00 83.31 100 PRO A N 1
ATOM 767 C CA . PRO A 1 100 ? 11.945 15.442 0.521 1.00 83.31 100 PRO A CA 1
ATOM 768 C C . PRO A 1 100 ? 10.687 14.578 0.319 1.00 83.31 100 PRO A C 1
ATOM 770 O O . PRO A 1 100 ? 10.785 13.358 0.194 1.00 83.31 100 PRO A O 1
ATOM 773 N N . SER A 1 101 ? 9.508 15.207 0.259 1.00 82.00 101 SER A N 1
ATOM 774 C CA . SER A 1 101 ? 8.230 14.527 0.011 1.00 82.00 101 SER A CA 1
ATOM 775 C C . SER A 1 101 ? 8.122 14.001 -1.425 1.00 82.00 101 SER A C 1
ATOM 777 O O . SER A 1 101 ? 7.776 12.834 -1.639 1.00 82.00 101 SER A O 1
ATOM 779 N N . GLU A 1 102 ? 8.493 14.825 -2.412 1.00 85.94 102 GLU A N 1
ATOM 780 C CA . GLU A 1 102 ? 8.516 14.427 -3.825 1.00 85.94 102 GLU A CA 1
ATOM 781 C C . GLU A 1 102 ? 9.510 13.276 -4.042 1.00 85.94 102 GLU A C 1
ATOM 783 O O . GLU A 1 102 ? 9.168 12.259 -4.653 1.00 85.94 102 GLU A O 1
ATOM 788 N N . LEU A 1 103 ? 10.702 13.376 -3.442 1.00 87.94 103 LEU A N 1
ATOM 789 C CA . LEU A 1 103 ? 11.703 12.311 -3.467 1.00 87.94 103 LEU A CA 1
ATOM 790 C C . LEU A 1 103 ? 11.169 11.001 -2.876 1.00 87.94 103 LEU A C 1
ATOM 792 O O . LEU A 1 103 ? 11.257 9.953 -3.517 1.00 87.94 103 LEU A O 1
ATOM 796 N N . SER A 1 104 ? 10.600 11.056 -1.669 1.00 86.88 104 SER A N 1
ATOM 797 C CA . SER A 1 104 ? 10.039 9.886 -0.985 1.00 86.88 104 SER A CA 1
ATOM 798 C C . SER A 1 104 ? 8.961 9.198 -1.829 1.00 86.88 104 SER A C 1
ATOM 800 O O . SER A 1 104 ? 8.961 7.973 -1.976 1.00 86.88 104 SER A O 1
ATOM 802 N N . THR A 1 105 ? 8.083 9.989 -2.450 1.00 87.44 105 THR A N 1
ATOM 803 C CA . THR A 1 105 ? 6.990 9.493 -3.294 1.00 87.44 105 THR A CA 1
ATOM 804 C C . THR A 1 105 ? 7.522 8.759 -4.525 1.00 87.44 105 THR A C 1
ATOM 806 O O . THR A 1 105 ? 7.168 7.598 -4.754 1.00 87.44 105 THR A O 1
ATOM 809 N N . HIS A 1 106 ? 8.411 9.388 -5.302 1.00 90.50 106 HIS A N 1
ATOM 810 C CA . HIS A 1 106 ? 8.957 8.768 -6.513 1.00 90.50 106 HIS A CA 1
ATOM 811 C C . HIS A 1 106 ? 9.839 7.560 -6.204 1.00 90.50 106 HIS A C 1
ATOM 813 O O . HIS A 1 106 ? 9.723 6.534 -6.876 1.00 90.50 106 HIS A O 1
ATOM 819 N N . LEU A 1 107 ? 10.657 7.634 -5.152 1.00 91.25 107 LEU A N 1
ATOM 820 C CA . LEU A 1 107 ? 11.473 6.509 -4.708 1.00 91.25 107 LEU A CA 1
ATOM 821 C C . LEU A 1 107 ? 10.600 5.325 -4.275 1.00 91.25 107 LEU A C 1
ATOM 823 O O . LEU A 1 107 ? 10.876 4.185 -4.648 1.00 91.25 107 LEU A O 1
ATOM 827 N N . SER A 1 108 ? 9.524 5.574 -3.527 1.00 90.75 108 SER A N 1
ATOM 828 C CA . SER A 1 108 ? 8.609 4.519 -3.087 1.00 90.75 108 SER A CA 1
ATOM 829 C C . SER A 1 108 ? 7.899 3.846 -4.267 1.00 90.75 108 SER A C 1
ATOM 831 O O . SER A 1 108 ? 7.887 2.615 -4.345 1.00 90.75 108 SER A O 1
ATOM 833 N N . ARG A 1 109 ? 7.392 4.625 -5.234 1.00 92.56 109 ARG A N 1
ATOM 834 C CA . ARG A 1 109 ? 6.802 4.090 -6.476 1.00 92.56 109 ARG A CA 1
ATOM 835 C C . ARG A 1 109 ? 7.817 3.288 -7.286 1.00 92.56 109 ARG A C 1
ATOM 837 O O . ARG A 1 109 ? 7.502 2.202 -7.768 1.00 92.56 109 ARG A O 1
ATOM 844 N N . TYR A 1 110 ? 9.050 3.776 -7.388 1.00 93.38 110 TYR A N 1
ATOM 845 C CA . TYR A 1 110 ? 10.132 3.066 -8.062 1.00 93.38 110 TYR A CA 1
ATOM 846 C C . TYR A 1 110 ? 10.442 1.720 -7.404 1.00 93.38 110 TYR A C 1
ATOM 848 O O . TYR A 1 110 ? 10.515 0.695 -8.083 1.00 93.38 110 TYR A O 1
ATOM 856 N N . ILE A 1 111 ? 10.561 1.692 -6.075 1.00 92.00 111 ILE A N 1
ATOM 857 C CA . ILE A 1 111 ? 10.784 0.454 -5.321 1.00 92.00 111 ILE A CA 1
ATOM 858 C C . ILE A 1 111 ? 9.614 -0.515 -5.519 1.00 92.00 111 ILE A C 1
ATOM 860 O O . ILE A 1 111 ? 9.856 -1.705 -5.740 1.00 92.00 111 ILE A O 1
ATOM 864 N N . ALA A 1 112 ? 8.370 -0.027 -5.492 1.00 92.62 112 ALA A N 1
ATOM 865 C CA . ALA A 1 112 ? 7.184 -0.833 -5.771 1.00 92.62 112 ALA A CA 1
ATOM 866 C C . ALA A 1 112 ? 7.241 -1.451 -7.179 1.00 92.62 112 ALA A C 1
ATOM 868 O O . ALA A 1 112 ? 7.107 -2.666 -7.316 1.00 92.62 112 ALA A O 1
ATOM 869 N N . ALA A 1 113 ? 7.544 -0.654 -8.207 1.00 92.06 113 ALA A N 1
ATOM 870 C CA . ALA A 1 113 ? 7.675 -1.117 -9.590 1.00 92.06 113 ALA A CA 1
ATOM 871 C C . ALA A 1 113 ? 8.802 -2.148 -9.785 1.00 92.06 113 ALA A C 1
ATOM 873 O O . ALA A 1 113 ? 8.669 -3.072 -10.587 1.00 92.06 113 ALA A O 1
ATOM 874 N N . MET A 1 114 ? 9.905 -2.026 -9.044 1.00 91.88 114 MET A N 1
ATOM 875 C CA . MET A 1 114 ? 11.018 -2.978 -9.114 1.00 91.88 114 MET A CA 1
ATOM 876 C C . MET A 1 114 ? 10.766 -4.256 -8.311 1.00 91.88 114 MET A C 1
ATOM 878 O O . MET A 1 114 ? 11.223 -5.333 -8.695 1.00 91.88 114 MET A O 1
ATOM 882 N N . SER A 1 115 ? 10.034 -4.149 -7.203 1.00 92.12 115 SER A N 1
ATOM 883 C CA . SER A 1 115 ? 9.951 -5.207 -6.192 1.00 92.12 115 SER A CA 1
ATOM 884 C C . SER A 1 115 ? 8.583 -5.877 -6.106 1.00 92.12 115 SER A C 1
ATOM 886 O O . SER A 1 115 ? 8.435 -6.797 -5.301 1.00 92.12 115 SER A O 1
ATOM 888 N N . PHE A 1 116 ? 7.589 -5.485 -6.915 1.00 92.75 116 PHE A N 1
ATOM 889 C CA . PHE A 1 116 ? 6.217 -6.005 -6.796 1.00 92.75 116 PHE A CA 1
ATOM 890 C C . PHE A 1 116 ? 6.154 -7.535 -6.830 1.00 92.75 116 PHE A C 1
ATOM 892 O O . PHE A 1 116 ? 5.407 -8.114 -6.054 1.00 92.75 116 PHE A O 1
ATOM 899 N N . LYS A 1 117 ? 6.989 -8.215 -7.632 1.00 93.81 117 LYS A N 1
ATOM 900 C CA . LYS A 1 117 ? 7.045 -9.690 -7.659 1.00 93.81 117 LYS A CA 1
ATOM 901 C C . LYS A 1 117 ? 7.466 -10.281 -6.313 1.00 93.81 117 LYS A C 1
ATOM 903 O O . LYS A 1 117 ? 6.902 -11.271 -5.850 1.00 93.81 117 LYS A O 1
ATOM 908 N N . MET A 1 118 ? 8.460 -9.673 -5.666 1.00 94.94 118 MET A N 1
ATOM 909 C CA . MET A 1 118 ? 8.909 -10.090 -4.337 1.00 94.94 118 MET A CA 1
ATOM 910 C C . MET A 1 118 ? 7.870 -9.773 -3.265 1.00 94.94 118 MET A C 1
ATOM 912 O O . MET A 1 118 ? 7.642 -10.609 -2.390 1.00 94.94 118 MET A O 1
ATOM 916 N N . ILE A 1 119 ? 7.245 -8.595 -3.343 1.00 94.50 119 ILE A N 1
ATOM 917 C CA . ILE A 1 119 ? 6.169 -8.175 -2.441 1.00 94.50 119 ILE A CA 1
ATOM 918 C C . ILE A 1 119 ? 4.993 -9.149 -2.566 1.00 94.50 119 ILE A C 1
ATOM 920 O O . ILE A 1 119 ? 4.585 -9.722 -1.561 1.00 94.50 119 ILE A O 1
ATOM 924 N N . ALA A 1 120 ? 4.535 -9.435 -3.788 1.00 95.62 120 ALA A N 1
ATOM 925 C CA . ALA A 1 120 ? 3.461 -10.380 -4.080 1.00 95.62 120 ALA A CA 1
ATOM 926 C C . ALA A 1 120 ? 3.774 -11.776 -3.543 1.00 95.62 120 ALA A C 1
ATOM 928 O O . ALA A 1 120 ? 2.937 -12.375 -2.878 1.00 95.62 120 ALA A O 1
ATOM 929 N N . ARG A 1 121 ? 4.994 -12.287 -3.756 1.00 95.31 121 ARG A N 1
ATOM 930 C CA . ARG A 1 121 ? 5.404 -13.594 -3.219 1.00 95.31 121 ARG A CA 1
ATOM 931 C C . ARG A 1 121 ? 5.339 -13.644 -1.691 1.00 95.31 121 ARG A C 1
ATOM 933 O O . ARG A 1 121 ? 4.931 -14.660 -1.141 1.00 95.31 121 ARG A O 1
ATOM 940 N N . ARG A 1 122 ? 5.774 -12.580 -1.006 1.00 93.94 122 ARG A N 1
ATOM 941 C CA . ARG A 1 122 ? 5.717 -12.506 0.463 1.00 93.94 122 ARG A CA 1
ATOM 942 C C . ARG A 1 122 ? 4.274 -12.398 0.946 1.00 93.94 122 ARG A C 1
ATOM 944 O O . ARG A 1 122 ? 3.880 -13.171 1.805 1.00 93.94 122 ARG A O 1
ATOM 951 N N . PHE A 1 123 ? 3.494 -11.507 0.343 1.00 94.06 123 PHE A N 1
ATOM 952 C CA . PHE A 1 123 ? 2.097 -11.270 0.697 1.00 94.06 123 PHE A CA 1
ATOM 953 C C . PHE A 1 123 ? 1.215 -12.507 0.468 1.00 94.06 123 PHE A C 1
ATOM 955 O O . PHE A 1 123 ? 0.366 -12.834 1.288 1.00 94.06 123 PHE A O 1
ATOM 962 N N . ASN A 1 124 ? 1.463 -13.246 -0.616 1.00 92.19 1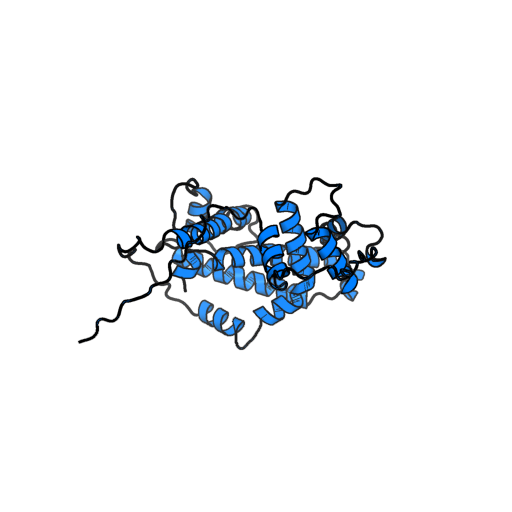24 ASN A N 1
ATOM 963 C CA . ASN A 1 124 ? 0.739 -14.467 -0.965 1.00 92.19 124 ASN A CA 1
ATOM 964 C C . ASN A 1 124 ? 1.357 -15.744 -0.369 1.00 92.19 124 ASN A C 1
ATOM 966 O O . ASN A 1 124 ? 0.947 -16.838 -0.764 1.00 92.19 124 ASN A O 1
ATOM 970 N N . ASN A 1 125 ? 2.325 -15.638 0.550 1.00 95.00 125 ASN A N 1
ATOM 971 C CA . ASN A 1 125 ? 2.916 -16.804 1.203 1.00 95.00 125 ASN A CA 1
ATOM 972 C C . ASN A 1 125 ? 1.826 -17.582 1.960 1.00 95.00 125 ASN A C 1
ATOM 974 O O . ASN A 1 125 ? 1.175 -17.034 2.851 1.00 95.00 125 ASN A O 1
ATOM 978 N N . ALA A 1 126 ? 1.626 -18.845 1.574 1.00 92.69 126 ALA A N 1
ATOM 979 C CA . ALA A 1 126 ? 0.527 -19.670 2.064 1.00 92.69 126 ALA A CA 1
ATOM 980 C C . ALA A 1 126 ? 0.643 -20.002 3.558 1.00 92.69 126 ALA A C 1
ATOM 982 O O . ALA A 1 126 ? -0.375 -20.066 4.240 1.00 92.69 126 ALA A O 1
ATOM 983 N N . ASP A 1 127 ? 1.862 -20.181 4.065 1.00 91.25 127 ASP A N 1
ATOM 984 C CA . ASP A 1 127 ? 2.102 -20.630 5.439 1.00 91.25 127 ASP A CA 1
ATOM 985 C C . ASP A 1 127 ? 2.167 -19.476 6.440 1.00 91.25 127 ASP A C 1
ATOM 987 O O . ASP A 1 127 ? 1.840 -19.655 7.611 1.00 91.25 127 ASP A O 1
ATOM 991 N N . LEU A 1 128 ? 2.578 -18.294 5.976 1.00 90.12 128 LEU A N 1
ATOM 992 C CA . LEU A 1 128 ? 2.733 -17.099 6.795 1.00 90.12 128 LEU A CA 1
ATOM 993 C C . LEU A 1 128 ? 1.571 -16.135 6.545 1.00 90.12 128 LEU A C 1
ATOM 995 O O . LEU A 1 128 ? 0.555 -16.188 7.227 1.00 90.12 128 LEU A O 1
ATOM 999 N N . SER A 1 129 ? 1.696 -15.255 5.553 1.00 91.56 129 SER A N 1
ATOM 1000 C CA . SER A 1 129 ? 0.802 -14.108 5.383 1.00 91.56 129 SER A CA 1
ATOM 1001 C C . SER A 1 129 ? -0.652 -14.485 5.100 1.00 91.56 129 SER A C 1
ATOM 1003 O O . SER A 1 129 ? -1.553 -13.878 5.677 1.00 91.56 129 SER A O 1
ATOM 1005 N N . ARG A 1 130 ? -0.903 -15.492 4.254 1.00 91.75 130 ARG A N 1
ATOM 1006 C CA . ARG A 1 130 ? -2.269 -15.838 3.837 1.00 91.75 130 ARG A CA 1
ATOM 1007 C C . ARG A 1 130 ? -3.130 -16.311 5.006 1.00 91.75 130 ARG A C 1
ATOM 1009 O O . ARG A 1 130 ? -4.246 -15.825 5.145 1.00 91.75 130 ARG A O 1
ATOM 1016 N N . ARG A 1 131 ? -2.599 -17.185 5.868 1.00 93.19 131 ARG A N 1
ATOM 1017 C CA . ARG A 1 131 ? -3.327 -17.690 7.043 1.00 93.19 131 ARG A CA 1
ATOM 1018 C C . ARG A 1 131 ? -3.736 -16.566 7.985 1.00 93.19 131 ARG A C 1
ATOM 1020 O O . ARG A 1 131 ? -4.881 -16.532 8.409 1.00 93.19 131 ARG A O 1
ATOM 1027 N N . TYR A 1 132 ? -2.841 -15.617 8.268 1.00 91.75 132 TYR A N 1
ATOM 1028 C CA . TYR A 1 132 ? -3.185 -14.474 9.120 1.00 91.75 132 TYR A CA 1
ATOM 1029 C C . TYR A 1 132 ? -4.280 -13.599 8.502 1.00 91.75 132 TYR A C 1
ATOM 1031 O O . TYR A 1 132 ? -5.203 -13.205 9.206 1.00 91.75 132 TYR A O 1
ATOM 1039 N N . ILE A 1 133 ? -4.219 -13.337 7.192 1.00 93.50 133 ILE A N 1
ATOM 1040 C CA . ILE A 1 133 ? -5.260 -12.570 6.491 1.00 93.50 133 ILE A CA 1
ATOM 1041 C C . ILE A 1 133 ? -6.602 -13.317 6.528 1.00 93.50 133 ILE A C 1
ATOM 1043 O O . ILE A 1 133 ? -7.637 -12.709 6.781 1.00 93.50 133 ILE A O 1
ATOM 1047 N N . GLU A 1 134 ? -6.600 -14.631 6.304 1.00 93.94 134 GLU A N 1
ATOM 1048 C CA . GLU A 1 134 ? -7.809 -15.459 6.373 1.00 93.94 134 GLU A CA 1
ATOM 1049 C C . GLU A 1 134 ? -8.400 -15.503 7.787 1.00 93.94 134 GLU A C 1
ATOM 1051 O O . GLU A 1 134 ? -9.613 -15.380 7.928 1.00 93.94 134 GLU A O 1
ATOM 1056 N N . CYS A 1 135 ? -7.568 -15.612 8.826 1.00 92.56 135 CYS A N 1
ATOM 1057 C CA . CYS A 1 135 ? -8.017 -15.527 10.215 1.00 92.56 135 CYS A CA 1
ATOM 1058 C C . CYS A 1 135 ? -8.627 -14.156 10.528 1.00 92.56 135 CYS A C 1
ATOM 1060 O O . CYS A 1 135 ? -9.706 -14.104 11.108 1.00 92.56 135 CYS A O 1
ATOM 1062 N N . LEU A 1 136 ? -7.988 -13.058 10.101 1.00 92.81 136 LEU A N 1
ATOM 1063 C CA . LEU A 1 136 ? -8.530 -11.706 10.279 1.00 92.81 136 LEU A CA 1
ATOM 1064 C C . LEU A 1 136 ? -9.920 -11.575 9.644 1.00 92.81 136 LEU A C 1
ATOM 1066 O O . LEU A 1 136 ? -10.827 -11.058 10.280 1.00 92.81 136 LEU A O 1
ATOM 1070 N N . LYS A 1 137 ? -10.124 -12.121 8.440 1.00 94.62 137 LYS A N 1
ATOM 1071 C CA . LYS A 1 137 ? -11.435 -12.122 7.761 1.00 94.62 137 LYS A CA 1
ATOM 1072 C C . LYS A 1 137 ? -12.519 -12.931 8.477 1.00 94.62 137 LYS A C 1
ATOM 1074 O O . LYS A 1 137 ? -13.698 -12.754 8.182 1.00 94.62 137 LYS A O 1
ATOM 1079 N N . GLN A 1 138 ? -12.141 -13.861 9.351 1.00 93.94 138 GLN A N 1
ATOM 1080 C CA . GLN A 1 138 ? -13.083 -14.697 10.099 1.00 93.94 138 GLN A CA 1
ATOM 1081 C C . GLN A 1 138 ? -13.529 -14.059 11.419 1.00 93.94 138 GLN A C 1
ATOM 1083 O O . GLN A 1 138 ? -14.483 -14.551 12.026 1.00 93.94 138 GLN A O 1
ATOM 1088 N N . VAL A 1 139 ? -12.876 -12.982 11.864 1.00 91.25 139 VAL A N 1
ATOM 1089 C CA . VAL A 1 139 ? -13.253 -12.261 13.082 1.00 91.25 139 VAL A CA 1
ATOM 1090 C C . VAL A 1 139 ? -14.604 -11.580 12.858 1.00 91.25 139 VAL A C 1
ATOM 1092 O O . VAL A 1 139 ? -14.732 -10.683 12.034 1.00 91.25 139 VAL A O 1
ATOM 1095 N N . LYS A 1 140 ? -15.634 -12.035 13.581 1.00 86.88 140 LYS A N 1
ATOM 1096 C CA . LYS A 1 140 ? -16.991 -11.458 13.528 1.00 86.88 140 LYS A CA 1
ATOM 1097 C C . LYS A 1 140 ? -17.286 -10.534 14.700 1.00 86.88 140 LYS A C 1
ATOM 1099 O O . LYS A 1 140 ? -18.044 -9.583 14.558 1.00 86.88 140 LYS A O 1
ATOM 1104 N N . GLU A 1 141 ? -16.712 -10.847 15.854 1.00 86.12 141 GLU A N 1
ATOM 1105 C CA . GLU A 1 141 ? -16.883 -10.089 17.086 1.00 86.12 141 GLU A CA 1
ATOM 1106 C C . GLU A 1 141 ? -15.599 -9.314 17.340 1.00 86.12 141 GLU A C 1
ATOM 1108 O O . GLU A 1 141 ? -14.545 -9.898 17.595 1.00 86.12 141 GLU A O 1
ATOM 1113 N N . ILE A 1 142 ? -15.686 -7.994 17.211 1.00 85.81 142 ILE A N 1
ATOM 1114 C CA . ILE A 1 142 ? -14.554 -7.100 17.418 1.00 85.81 142 ILE A CA 1
ATOM 1115 C C . ILE A 1 142 ? -14.592 -6.658 18.881 1.00 85.81 142 ILE A C 1
ATOM 1117 O O . ILE A 1 142 ? -15.601 -6.087 19.304 1.00 85.81 142 ILE A O 1
ATOM 1121 N N . PRO A 1 143 ? -13.539 -6.931 19.671 1.00 72.19 143 PRO A N 1
ATOM 1122 C CA . PRO A 1 143 ? -13.520 -6.564 21.077 1.00 72.19 143 PRO A CA 1
ATOM 1123 C C . PRO A 1 143 ? -13.683 -5.053 21.248 1.00 72.19 143 PRO A C 1
ATOM 1125 O O . PRO A 1 143 ? -12.911 -4.263 20.699 1.00 72.19 143 PRO A O 1
ATOM 1128 N N . ILE A 1 144 ? -14.684 -4.677 22.039 1.00 73.25 144 ILE A N 1
ATOM 1129 C CA . ILE A 1 144 ? -14.939 -3.306 22.478 1.00 73.25 144 ILE A CA 1
ATOM 1130 C C . ILE A 1 144 ? -14.045 -3.051 23.696 1.00 73.25 144 ILE A C 1
ATOM 1132 O O . ILE A 1 144 ? -14.073 -3.813 24.669 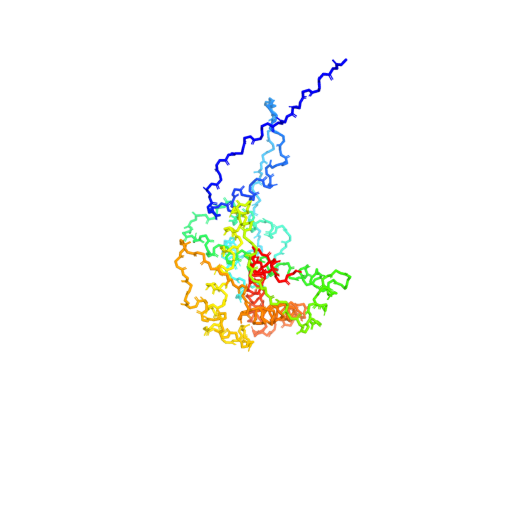1.00 73.25 144 ILE A O 1
ATOM 1136 N N . MET A 1 145 ? -13.209 -2.014 23.647 1.00 66.12 145 MET A N 1
ATOM 1137 C CA . MET A 1 145 ? -12.255 -1.721 24.718 1.00 66.12 145 MET A CA 1
ATOM 1138 C C . MET A 1 145 ? -12.965 -0.945 25.826 1.00 66.12 145 MET A C 1
ATOM 1140 O O . MET A 1 145 ? -12.975 0.281 25.863 1.00 66.12 145 MET A O 1
ATOM 1144 N N . SER A 1 146 ? -13.520 -1.683 26.789 1.00 52.25 146 SER A N 1
ATOM 1145 C CA . SER A 1 146 ? -14.100 -1.107 28.004 1.00 52.25 146 SER A CA 1
ATOM 1146 C C . SER A 1 146 ? -13.007 -0.490 28.893 1.00 52.25 146 SER A C 1
ATOM 1148 O O . SER A 1 146 ? -12.469 -1.146 29.776 1.00 52.25 146 SER A O 1
ATOM 1150 N N . GLN A 1 147 ? -12.721 0.789 28.645 1.00 52.22 147 GLN A N 1
ATOM 1151 C CA . GLN A 1 147 ? -11.872 1.728 29.386 1.00 52.22 147 GLN A CA 1
ATOM 1152 C C . GLN A 1 147 ? -10.379 1.381 29.567 1.00 52.22 147 GLN A C 1
ATOM 1154 O O . GLN A 1 147 ? -9.998 0.293 29.996 1.00 52.22 147 GLN A O 1
ATOM 1159 N N . PRO A 1 148 ? -9.485 2.365 29.366 1.00 51.75 148 PRO A N 1
ATOM 1160 C CA . PRO A 1 148 ? -8.085 2.202 29.709 1.00 51.75 148 PRO A CA 1
ATOM 1161 C C . PRO A 1 148 ? -7.904 2.097 31.227 1.00 51.75 148 PRO A C 1
ATOM 1163 O O . PRO A 1 148 ? -8.196 3.037 31.970 1.00 51.75 148 PRO A O 1
ATOM 1166 N N . GLY A 1 149 ? -7.359 0.967 31.681 1.00 48.81 149 GLY A N 1
ATOM 1167 C CA . GLY A 1 149 ? -6.844 0.820 33.040 1.00 48.81 149 GLY A CA 1
ATOM 1168 C C . GLY A 1 149 ? -5.892 1.971 33.386 1.00 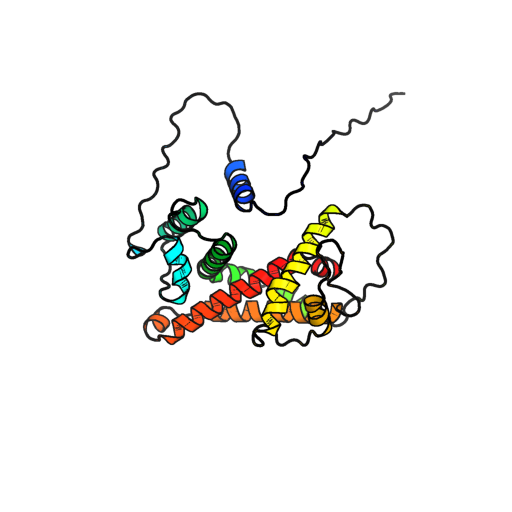48.81 149 GLY A C 1
ATOM 1169 O O . GLY A 1 149 ? -5.068 2.386 32.570 1.00 48.81 149 GLY A O 1
ATOM 1170 N N . LYS A 1 150 ? -6.035 2.511 34.599 1.00 48.12 150 LYS A N 1
ATOM 1171 C CA . LYS A 1 150 ? -5.397 3.743 35.101 1.00 48.12 150 LYS A CA 1
ATOM 1172 C C . LYS A 1 150 ? -3.854 3.732 35.175 1.00 48.12 150 LYS A C 1
ATOM 1174 O O . LYS A 1 150 ? -3.280 4.743 35.564 1.00 48.12 150 LYS A O 1
ATOM 1179 N N . ASP A 1 151 ? -3.169 2.674 34.744 1.00 46.09 151 ASP A N 1
ATOM 1180 C CA . ASP A 1 151 ? -1.702 2.540 34.805 1.00 46.09 151 ASP A CA 1
ATOM 1181 C C . ASP A 1 151 ? -0.983 3.049 33.538 1.00 46.09 151 ASP A C 1
ATOM 1183 O O . ASP A 1 151 ? -0.177 2.362 32.911 1.00 46.09 151 ASP A O 1
ATOM 1187 N N . ARG A 1 152 ? -1.264 4.292 33.124 1.00 51.88 152 ARG A N 1
ATOM 1188 C CA . ARG A 1 152 ? -0.695 4.891 31.894 1.00 51.88 152 ARG A CA 1
ATOM 1189 C C . ARG A 1 152 ? 0.696 5.540 32.052 1.00 51.88 152 ARG A C 1
ATOM 1191 O O . ARG A 1 152 ? 1.215 6.068 31.072 1.00 51.88 152 ARG A O 1
ATOM 1198 N N . SER A 1 153 ? 1.339 5.513 33.224 1.00 49.38 153 SER A N 1
ATOM 1199 C CA . SER A 1 153 ? 2.557 6.323 33.450 1.00 49.38 153 SER A CA 1
ATOM 1200 C C . SER A 1 153 ? 3.850 5.769 32.824 1.00 49.38 153 SER A C 1
ATOM 1202 O O . SER A 1 153 ? 4.798 6.528 32.643 1.00 49.38 153 SER A O 1
ATOM 1204 N N . VAL A 1 154 ? 3.905 4.491 32.422 1.00 50.72 154 VAL A N 1
ATOM 1205 C CA . VAL A 1 154 ? 5.169 3.833 32.005 1.00 50.72 154 VAL A CA 1
ATOM 1206 C C . VAL A 1 154 ? 5.386 3.799 30.472 1.00 50.72 154 VAL A C 1
ATOM 1208 O O . VAL A 1 154 ? 6.469 3.462 30.001 1.00 50.72 154 VAL A O 1
ATOM 1211 N N . HIS A 1 155 ? 4.407 4.204 29.649 1.00 53.22 155 HIS A N 1
ATOM 1212 C CA . HIS A 1 155 ? 4.433 3.985 28.184 1.00 53.22 155 HIS A CA 1
ATOM 1213 C C . HIS A 1 155 ? 4.503 5.242 27.290 1.00 53.22 155 HIS A C 1
ATOM 1215 O O . HIS A 1 155 ? 4.356 5.138 26.067 1.00 53.22 155 HIS A O 1
ATOM 1221 N N . TYR A 1 156 ? 4.774 6.421 27.856 1.00 55.03 156 TYR A N 1
ATOM 1222 C CA . TYR A 1 156 ? 4.601 7.711 27.169 1.00 55.03 156 TYR A CA 1
ATOM 1223 C C . TYR A 1 156 ? 5.356 7.850 25.830 1.00 55.03 156 TYR A C 1
ATOM 1225 O O . TYR A 1 156 ? 4.761 8.274 24.839 1.00 55.03 156 TYR A O 1
ATOM 1233 N N . HIS A 1 157 ? 6.623 7.428 25.736 1.00 53.84 157 HIS A N 1
ATOM 1234 C CA . HIS A 1 157 ? 7.417 7.641 24.512 1.00 53.84 157 HIS A CA 1
ATOM 1235 C C . HIS A 1 157 ? 7.025 6.758 23.324 1.00 53.84 157 HIS A C 1
ATOM 1237 O O . HIS A 1 157 ? 7.056 7.215 22.182 1.00 53.84 157 HIS A O 1
ATOM 1243 N N . ARG A 1 158 ? 6.623 5.505 23.568 1.00 58.94 158 ARG A N 1
ATOM 1244 C CA . ARG A 1 158 ? 6.160 4.621 22.488 1.00 58.94 158 ARG A CA 1
ATOM 1245 C C . ARG A 1 158 ? 4.806 5.084 21.942 1.00 58.94 158 ARG A C 1
ATOM 1247 O O . ARG A 1 158 ? 4.555 4.935 20.751 1.00 58.94 158 ARG A O 1
ATOM 1254 N N . SER A 1 159 ? 3.994 5.723 22.788 1.00 71.50 159 SER A N 1
ATOM 1255 C CA . SER A 1 159 ? 2.683 6.239 22.394 1.00 71.50 159 SER A CA 1
ATOM 1256 C C . SER A 1 159 ? 2.767 7.338 21.331 1.00 71.50 159 SER A C 1
ATOM 1258 O O . SER A 1 159 ? 1.957 7.334 20.417 1.00 71.50 159 SER A O 1
ATOM 1260 N N . GLN A 1 160 ? 3.771 8.224 21.368 1.00 83.38 160 GLN A N 1
ATOM 1261 C CA . GLN A 1 160 ? 3.795 9.376 20.459 1.00 83.38 160 GLN A CA 1
ATOM 1262 C C . GLN A 1 160 ? 4.090 8.985 19.005 1.00 83.38 160 GLN A C 1
ATOM 1264 O O . GLN A 1 160 ? 3.457 9.506 18.091 1.00 83.38 160 GLN A O 1
ATOM 1269 N N . ILE A 1 161 ? 5.019 8.049 18.774 1.00 86.44 161 ILE A N 1
ATOM 1270 C CA . ILE A 1 161 ? 5.316 7.544 17.420 1.00 86.44 161 ILE A CA 1
ATOM 1271 C C . ILE A 1 161 ? 4.093 6.825 16.846 1.00 86.44 161 ILE A C 1
ATOM 1273 O O . ILE A 1 161 ? 3.759 7.018 15.677 1.00 86.44 161 ILE A O 1
ATOM 1277 N N . GLU A 1 162 ? 3.430 6.017 17.672 1.00 90.38 162 GLU A N 1
ATOM 1278 C CA . GLU A 1 162 ? 2.253 5.247 17.281 1.00 90.38 162 GLU A CA 1
ATOM 1279 C C . GLU A 1 162 ? 1.056 6.162 16.979 1.00 90.38 162 GLU A C 1
ATOM 1281 O O . GLU A 1 162 ? 0.474 6.068 15.900 1.00 90.38 162 GLU A O 1
ATOM 1286 N N . THR A 1 163 ? 0.759 7.124 17.859 1.00 89.94 163 THR A N 1
ATOM 1287 C CA . THR A 1 163 ? -0.291 8.135 17.650 1.00 89.94 163 THR A CA 1
ATOM 1288 C C . THR A 1 163 ? 0.000 9.005 16.427 1.00 89.94 163 THR A C 1
ATOM 1290 O O . THR A 1 163 ? -0.900 9.302 15.648 1.00 89.94 163 THR A O 1
ATOM 1293 N N . ASN A 1 164 ? 1.259 9.392 16.198 1.00 91.81 164 ASN A N 1
ATOM 1294 C CA . ASN A 1 164 ? 1.630 10.137 14.995 1.00 91.81 164 ASN A CA 1
ATOM 1295 C C . ASN A 1 164 ? 1.461 9.293 13.721 1.00 91.81 164 ASN A C 1
ATOM 1297 O O . ASN A 1 164 ? 1.137 9.821 12.663 1.00 91.81 164 ASN A O 1
ATOM 1301 N N . SER A 1 165 ? 1.671 7.979 13.805 1.00 93.56 165 SER A N 1
ATOM 1302 C CA . SER A 1 165 ? 1.419 7.079 12.681 1.00 93.56 165 SER A CA 1
ATOM 1303 C C . SER A 1 165 ? -0.076 6.965 12.372 1.00 93.56 165 SER A C 1
ATOM 1305 O O . SER A 1 165 ? -0.446 7.042 11.201 1.00 93.56 165 SER A O 1
ATOM 1307 N N . ASP A 1 166 ? -0.923 6.866 13.402 1.00 94.88 166 ASP A N 1
ATOM 1308 C CA . ASP A 1 166 ? -2.385 6.920 13.255 1.00 94.88 166 ASP A CA 1
ATOM 1309 C C . ASP A 1 166 ? -2.837 8.265 12.666 1.00 94.88 166 ASP A C 1
ATOM 1311 O O . ASP A 1 166 ? -3.693 8.300 11.784 1.00 94.88 166 ASP A O 1
ATOM 1315 N N . ARG A 1 167 ? -2.223 9.378 13.090 1.00 94.62 167 ARG A N 1
ATOM 1316 C CA . ARG A 1 167 ? -2.523 10.720 12.568 1.00 94.62 167 ARG A CA 1
ATOM 1317 C C . ARG A 1 167 ? -2.221 10.808 11.079 1.00 94.62 167 ARG A C 1
ATOM 1319 O O . ARG A 1 167 ? -3.096 11.175 10.309 1.00 94.62 167 ARG A O 1
ATOM 1326 N N . LEU A 1 168 ? -1.019 10.405 10.672 1.00 93.56 168 LEU A N 1
ATOM 1327 C CA . LEU A 1 168 ? -0.621 10.408 9.263 1.00 93.56 168 LEU A CA 1
ATOM 1328 C C . LEU A 1 168 ? -1.487 9.468 8.417 1.00 93.56 168 LEU A C 1
ATOM 1330 O O . LEU A 1 168 ? -1.744 9.755 7.257 1.00 93.56 168 LEU A O 1
ATOM 1334 N N . PHE A 1 169 ? -1.970 8.355 8.975 1.00 95.88 169 PHE A N 1
ATOM 1335 C CA . PHE A 1 169 ? -2.953 7.518 8.286 1.00 95.88 169 PHE A CA 1
ATOM 1336 C C . PHE A 1 169 ? -4.262 8.279 8.012 1.00 95.88 169 PHE A C 1
ATOM 1338 O O . PHE A 1 169 ? -4.777 8.240 6.893 1.00 95.88 169 PHE A O 1
ATOM 1345 N N . LEU A 1 170 ? -4.783 8.996 9.008 1.00 95.44 170 LEU A N 1
ATOM 1346 C CA . LEU A 1 170 ? -6.001 9.792 8.865 1.00 95.44 170 LEU A CA 1
ATOM 1347 C C . LEU A 1 170 ? -5.815 10.975 7.892 1.00 95.44 170 LEU A C 1
ATOM 1349 O O . LEU A 1 170 ? -6.635 11.180 6.994 1.00 95.44 170 LEU A O 1
ATOM 1353 N N . GLU A 1 171 ? -4.720 11.723 8.031 1.00 92.69 171 GLU A N 1
ATOM 1354 C CA . GLU A 1 171 ? -4.415 12.905 7.212 1.00 92.69 171 GLU A CA 1
ATOM 1355 C C . GLU A 1 171 ? -4.111 12.529 5.758 1.00 92.69 171 GLU A C 1
ATOM 1357 O O . GLU A 1 171 ? -4.711 13.082 4.841 1.00 92.69 171 GLU A O 1
ATOM 1362 N N . ASP A 1 172 ? -3.234 11.552 5.527 1.00 90.06 172 ASP A N 1
ATOM 1363 C CA . ASP A 1 172 ? -2.715 11.293 4.181 1.00 90.06 172 ASP A CA 1
ATOM 1364 C C . ASP A 1 172 ? -3.553 10.283 3.389 1.00 90.06 172 ASP A C 1
ATOM 1366 O O . ASP A 1 172 ? -3.580 10.340 2.161 1.00 90.06 172 ASP A O 1
ATOM 1370 N N . PHE A 1 173 ? -4.198 9.320 4.058 1.00 92.06 173 PHE A N 1
ATOM 1371 C CA . PHE A 1 173 ? -4.918 8.236 3.381 1.00 92.06 173 PHE A CA 1
ATOM 1372 C C . PHE A 1 173 ? -6.435 8.380 3.501 1.00 92.06 173 PHE A C 1
ATOM 1374 O O . PHE A 1 173 ? -7.127 8.382 2.482 1.00 92.06 173 PHE A O 1
ATOM 1381 N N . VAL A 1 174 ? -6.966 8.537 4.718 1.00 91.31 174 VAL A N 1
ATOM 1382 C CA . VAL A 1 174 ? -8.423 8.651 4.907 1.00 91.31 174 VAL A CA 1
ATOM 1383 C C . VAL A 1 174 ? -8.950 9.931 4.258 1.00 91.31 174 VAL A C 1
ATOM 1385 O O . VAL A 1 174 ? -9.917 9.882 3.502 1.00 91.31 174 VAL A O 1
ATOM 1388 N N . THR A 1 175 ? -8.276 11.064 4.450 1.00 87.94 175 THR A N 1
ATOM 1389 C CA . THR A 1 175 ? -8.686 12.325 3.809 1.00 87.94 175 THR A CA 1
ATOM 1390 C C . THR A 1 175 ? -8.585 12.247 2.282 1.00 87.94 175 THR A C 1
ATOM 1392 O O . THR A 1 175 ? -9.484 12.711 1.582 1.00 87.94 175 THR A O 1
ATOM 1395 N N . LEU A 1 176 ? -7.546 11.591 1.746 1.00 85.44 176 LEU A N 1
ATOM 1396 C CA . LEU A 1 176 ? -7.392 11.385 0.302 1.00 85.44 176 LEU A CA 1
ATOM 1397 C C . LEU A 1 176 ? -8.537 10.545 -0.283 1.00 85.44 176 LEU A C 1
ATOM 1399 O O . LEU A 1 176 ? -9.052 10.866 -1.351 1.00 85.44 176 LEU A O 1
ATOM 1403 N N . SER A 1 177 ? -8.983 9.511 0.432 1.00 82.94 177 SER A N 1
ATOM 1404 C CA . SER A 1 177 ? -10.102 8.660 0.003 1.00 82.94 177 SER A CA 1
ATOM 1405 C C . SER A 1 177 ? -11.455 9.378 -0.054 1.00 82.94 177 SER A C 1
ATOM 1407 O O . SER A 1 177 ? -12.363 8.945 -0.759 1.00 82.94 177 SER A O 1
ATOM 1409 N N . ASN A 1 178 ? -11.593 10.500 0.658 1.00 77.94 178 ASN A N 1
ATOM 1410 C CA . ASN A 1 178 ? -12.782 11.342 0.572 1.00 77.94 178 ASN A CA 1
ATOM 1411 C C . ASN A 1 178 ? -12.831 12.133 -0.749 1.00 77.94 178 ASN A C 1
ATOM 1413 O O . ASN A 1 178 ? -13.901 12.547 -1.182 1.00 77.94 178 ASN A O 1
ATOM 1417 N N . ILE A 1 179 ? -11.674 12.341 -1.387 1.00 82.50 179 ILE A N 1
ATOM 1418 C CA . ILE A 1 179 ? -11.548 12.996 -2.696 1.00 82.50 179 ILE A CA 1
ATOM 1419 C C . ILE A 1 179 ? -11.602 11.948 -3.815 1.00 82.50 179 ILE A C 1
ATOM 1421 O O . ILE A 1 179 ? -12.260 12.159 -4.832 1.00 82.50 179 ILE A O 1
ATOM 1425 N N . ASP A 1 180 ? -10.928 10.813 -3.622 1.00 85.06 180 ASP A N 1
ATOM 1426 C CA . ASP A 1 180 ? -10.923 9.681 -4.549 1.00 85.06 180 ASP A CA 1
ATOM 1427 C C . ASP A 1 180 ? -11.741 8.509 -3.983 1.00 85.06 180 ASP A C 1
ATOM 1429 O O . ASP A 1 180 ? -11.225 7.614 -3.304 1.00 85.06 180 ASP A O 1
ATOM 1433 N N . HIS A 1 181 ? -13.039 8.515 -4.299 1.00 81.38 181 HIS A N 1
ATOM 1434 C CA . HIS A 1 181 ? -14.005 7.509 -3.849 1.00 81.38 181 HIS A CA 1
ATOM 1435 C C . HIS A 1 181 ? -13.715 6.082 -4.351 1.00 81.38 181 HIS A C 1
ATOM 1437 O O . HIS A 1 181 ? -14.328 5.127 -3.870 1.00 81.38 181 HIS A O 1
ATOM 1443 N N . ASP A 1 182 ? -12.790 5.892 -5.298 1.00 85.44 182 ASP A N 1
ATOM 1444 C CA . ASP A 1 182 ? -12.403 4.551 -5.736 1.00 85.44 182 ASP A CA 1
ATOM 1445 C C . ASP A 1 182 ? -11.414 3.873 -4.770 1.00 85.44 182 ASP A C 1
ATOM 1447 O O . ASP A 1 182 ? -11.322 2.632 -4.779 1.00 85.44 182 ASP A O 1
ATOM 1451 N N . LEU A 1 183 ? -10.718 4.647 -3.920 1.00 86.81 183 LEU A N 1
ATOM 1452 C CA . LEU A 1 183 ? -9.705 4.147 -2.981 1.00 86.81 183 LEU A CA 1
ATOM 1453 C C . LEU A 1 183 ? -10.303 3.300 -1.854 1.00 86.81 183 LEU A C 1
ATOM 1455 O O . LEU A 1 183 ? -9.755 2.230 -1.569 1.00 86.81 183 LEU A O 1
ATOM 1459 N N . ILE A 1 184 ? -11.407 3.758 -1.251 1.00 89.75 184 ILE A N 1
ATOM 1460 C CA . ILE A 1 184 ? -12.124 3.100 -0.146 1.00 89.75 184 ILE A CA 1
ATOM 1461 C C . ILE A 1 184 ? -13.616 3.064 -0.482 1.00 89.75 184 ILE A C 1
ATOM 1463 O O . ILE A 1 184 ? -14.214 4.093 -0.778 1.00 89.75 184 ILE A O 1
ATOM 1467 N N . ARG A 1 185 ? -14.228 1.880 -0.411 1.00 91.75 185 ARG A N 1
ATOM 1468 C CA . ARG A 1 185 ? -15.682 1.688 -0.569 1.00 91.75 185 ARG A CA 1
ATOM 1469 C C . ARG A 1 185 ? -16.383 1.377 0.746 1.00 91.75 185 ARG A C 1
ATOM 1471 O O . ARG A 1 185 ? -17.601 1.518 0.827 1.00 91.75 185 ARG A O 1
ATOM 1478 N N . THR A 1 186 ? -15.642 0.924 1.751 1.00 92.00 186 THR A N 1
ATOM 1479 C CA . THR A 1 186 ? -16.170 0.641 3.084 1.00 92.00 186 THR A CA 1
ATOM 1480 C C . THR A 1 186 ? -16.747 1.914 3.682 1.00 92.00 186 THR A C 1
ATOM 1482 O O . THR A 1 186 ? -16.128 2.976 3.655 1.00 92.00 186 THR A O 1
ATOM 1485 N N . HIS A 1 187 ? -17.947 1.802 4.242 1.00 93.31 187 HIS A N 1
ATOM 1486 C CA . HIS A 1 187 ? -18.575 2.903 4.950 1.00 93.31 187 HIS A CA 1
ATOM 1487 C C . HIS A 1 187 ? -17.883 3.108 6.307 1.00 93.31 187 HIS A C 1
ATOM 1489 O O . HIS A 1 187 ? -17.995 2.256 7.186 1.00 93.31 187 HIS A O 1
ATOM 1495 N N . ILE A 1 188 ? -17.155 4.220 6.449 1.00 95.25 188 ILE A N 1
ATOM 1496 C CA . ILE A 1 188 ? -16.343 4.559 7.633 1.00 95.25 188 ILE A CA 1
ATOM 1497 C C . ILE A 1 188 ? -16.666 5.964 8.195 1.00 95.25 188 ILE A C 1
ATOM 1499 O O . ILE A 1 188 ? -15.783 6.825 8.275 1.00 95.25 188 ILE A O 1
ATOM 1503 N N . PRO A 1 189 ? -17.942 6.268 8.503 1.00 95.75 189 PRO A N 1
ATOM 1504 C CA . PRO A 1 189 ? -18.369 7.619 8.859 1.00 95.75 189 PRO A CA 1
ATOM 1505 C C . PRO A 1 189 ? -17.691 8.169 10.122 1.00 95.75 189 PRO A C 1
ATOM 1507 O O . PRO A 1 189 ? -17.338 9.348 10.131 1.00 95.75 189 PRO A O 1
ATOM 1510 N N . ASN A 1 190 ? -17.465 7.355 11.159 1.00 96.81 190 ASN A N 1
ATOM 1511 C CA . ASN A 1 190 ? -16.857 7.827 12.406 1.00 96.81 190 ASN A CA 1
ATOM 1512 C C . ASN A 1 190 ? -15.353 8.084 12.239 1.00 96.81 190 ASN A C 1
ATOM 1514 O O . ASN A 1 190 ? -14.843 9.098 12.716 1.00 96.81 190 ASN A O 1
ATOM 1518 N N . ILE A 1 191 ? -14.639 7.225 11.504 1.00 96.62 191 ILE A N 1
ATOM 1519 C CA . ILE A 1 191 ? -13.225 7.441 11.161 1.00 96.62 191 ILE A CA 1
ATOM 1520 C C . ILE A 1 191 ? -13.066 8.675 10.264 1.00 96.62 191 ILE A C 1
ATOM 1522 O O . ILE A 1 191 ? -12.151 9.470 10.479 1.00 96.62 191 ILE A O 1
ATOM 1526 N N . LEU A 1 192 ? -13.959 8.880 9.290 1.00 95.12 192 LEU A N 1
ATOM 1527 C CA . LEU A 1 192 ? -13.963 10.090 8.460 1.00 95.12 192 LEU A CA 1
ATOM 1528 C C . LEU A 1 192 ? -14.239 11.344 9.291 1.00 95.12 192 LEU A C 1
ATOM 1530 O O . LEU A 1 192 ? -13.568 12.362 9.120 1.00 95.12 192 LEU A O 1
ATOM 1534 N N . GLN A 1 193 ? -15.201 11.284 10.215 1.00 95.25 193 GLN A N 1
ATOM 1535 C CA . GLN A 1 193 ? -15.468 12.382 11.137 1.00 95.25 193 GLN A CA 1
ATOM 1536 C C . GLN A 1 193 ? -14.243 12.685 12.005 1.00 95.25 193 GLN A C 1
ATOM 1538 O O . GLN A 1 193 ? -13.922 13.858 12.200 1.00 95.25 193 GLN A O 1
ATOM 1543 N N . LEU A 1 194 ? -13.546 11.657 12.494 1.00 95.00 194 LEU A N 1
ATOM 1544 C CA . LEU A 1 194 ? -12.312 11.815 13.256 1.00 95.00 194 LEU A CA 1
ATOM 1545 C C . LEU A 1 194 ? -11.199 12.448 12.410 1.00 95.00 194 LEU A C 1
ATOM 1547 O O . LEU A 1 194 ? -10.552 13.374 12.886 1.00 95.00 194 LEU A O 1
ATOM 1551 N N . ALA A 1 195 ? -11.013 12.010 11.160 1.00 94.81 195 ALA A N 1
ATOM 1552 C CA . ALA A 1 195 ? -10.035 12.589 10.235 1.00 94.81 195 ALA A CA 1
ATOM 1553 C C . ALA A 1 195 ? -10.302 14.082 9.981 1.00 94.81 195 ALA A C 1
ATOM 1555 O O . ALA A 1 195 ? -9.399 14.908 10.085 1.00 94.81 195 ALA A O 1
ATOM 1556 N N . ASN A 1 196 ? -11.563 14.444 9.728 1.00 92.94 196 ASN A N 1
ATOM 1557 C CA . ASN A 1 196 ? -11.966 15.829 9.469 1.00 92.94 196 ASN A CA 1
ATOM 1558 C C . ASN A 1 196 ? -11.869 16.732 10.709 1.00 92.94 196 ASN A C 1
ATOM 1560 O O . ASN A 1 196 ? -11.724 17.945 10.575 1.00 92.94 196 ASN A O 1
ATOM 1564 N N . ASN A 1 197 ? -11.958 16.154 11.911 1.00 93.56 197 ASN A N 1
ATOM 1565 C CA . ASN A 1 197 ? -11.909 16.873 13.186 1.00 93.56 197 ASN A CA 1
ATOM 1566 C C . ASN A 1 197 ? -10.663 16.509 14.004 1.00 93.56 197 ASN A C 1
ATOM 1568 O O . ASN A 1 197 ? -10.704 16.513 15.238 1.00 93.56 197 ASN A O 1
ATOM 1572 N N . LEU A 1 198 ? -9.561 16.181 13.323 1.00 92.19 198 LEU A N 1
ATOM 1573 C CA . LEU A 1 198 ? -8.300 15.844 13.967 1.00 92.19 198 LEU A CA 1
ATOM 1574 C C . LEU A 1 198 ? -7.883 16.978 14.914 1.00 92.19 198 LEU A C 1
ATOM 1576 O O . LEU A 1 198 ? -7.747 18.130 14.489 1.00 92.19 198 LEU A O 1
ATOM 1580 N N . PRO A 1 199 ? -7.662 16.689 16.206 1.00 89.88 199 PRO A N 1
ATOM 1581 C CA . PRO A 1 199 ? -7.259 17.722 17.137 1.00 89.88 199 PRO A CA 1
ATOM 1582 C C . PRO A 1 199 ? -5.831 18.181 16.819 1.00 89.88 199 PRO A C 1
ATOM 1584 O O . PRO A 1 199 ? -5.053 17.454 16.195 1.00 89.88 199 PRO A O 1
ATOM 1587 N N . SER A 1 200 ? -5.472 19.387 17.262 1.00 86.12 200 SER A N 1
ATOM 1588 C CA . SER A 1 200 ? -4.117 19.940 17.126 1.00 86.12 200 SER A CA 1
ATOM 1589 C C . SER A 1 200 ? -3.046 18.971 17.649 1.00 86.12 200 SER A C 1
ATOM 1591 O O . SER A 1 200 ? -3.333 18.141 18.508 1.00 86.12 200 SER A O 1
ATOM 1593 N N . ASN A 1 201 ? -1.804 19.099 17.170 1.00 78.38 201 ASN A N 1
ATOM 1594 C CA . ASN A 1 201 ? -0.699 18.185 17.507 1.00 78.38 201 ASN A CA 1
ATOM 1595 C C . ASN A 1 201 ? -0.440 18.014 19.015 1.00 78.38 201 ASN A C 1
ATOM 1597 O O . ASN A 1 201 ? 0.078 16.978 19.420 1.00 78.38 201 ASN A O 1
ATOM 1601 N N . ASP A 1 202 ? -0.833 18.993 19.831 1.00 74.88 202 ASP A N 1
ATOM 1602 C CA . ASP A 1 202 ? -0.649 18.985 21.288 1.00 74.88 202 ASP A CA 1
ATOM 1603 C C . ASP A 1 202 ? -1.745 18.218 22.048 1.00 74.88 202 ASP A C 1
ATOM 1605 O O . ASP A 1 202 ? -1.701 18.116 23.273 1.00 74.88 202 ASP A O 1
ATOM 1609 N N . LYS A 1 203 ? -2.763 17.712 21.343 1.00 80.62 203 LYS A N 1
ATOM 1610 C CA . LYS A 1 203 ? -3.884 16.976 21.928 1.00 80.62 203 LYS A CA 1
ATOM 1611 C C . LYS A 1 203 ? -3.866 15.521 21.480 1.00 80.62 203 LYS A C 1
ATOM 1613 O O . LYS A 1 203 ? -3.813 15.217 20.286 1.00 80.62 203 LYS A O 1
ATOM 1618 N N . ASP A 1 204 ? -3.982 14.639 22.464 1.00 82.00 204 ASP A N 1
ATOM 1619 C CA . ASP A 1 204 ? -4.130 13.210 22.236 1.00 82.00 204 ASP A CA 1
ATOM 1620 C C . ASP A 1 204 ? -5.481 12.898 21.581 1.00 82.00 204 ASP A C 1
ATOM 1622 O O . ASP A 1 204 ? -6.502 13.532 21.857 1.00 82.00 204 ASP A O 1
ATOM 1626 N N . PHE A 1 205 ? -5.479 11.879 20.728 1.00 90.31 205 PHE A N 1
ATOM 1627 C CA . PHE A 1 205 ? -6.676 11.250 20.187 1.00 90.31 205 PHE A CA 1
ATOM 1628 C C . PHE A 1 205 ? -6.448 9.740 20.107 1.00 90.31 205 PHE A C 1
ATOM 1630 O O . PHE A 1 205 ? -5.312 9.265 20.186 1.00 90.31 205 PHE A O 1
ATOM 1637 N N . GLU A 1 206 ? -7.526 8.980 19.945 1.00 91.25 206 GLU A N 1
ATOM 1638 C CA . GLU A 1 206 ? -7.468 7.529 19.789 1.00 91.25 206 GLU A CA 1
ATOM 1639 C C . GLU A 1 206 ? -8.250 7.144 18.527 1.00 91.25 206 GLU A C 1
ATOM 1641 O O . GLU A 1 206 ? -9.422 7.478 18.393 1.00 91.25 206 GLU A O 1
ATOM 1646 N N . LEU A 1 207 ? -7.582 6.482 17.574 1.00 93.81 207 LEU A N 1
ATOM 1647 C CA . LEU A 1 207 ? -8.213 6.006 16.335 1.00 93.81 207 LEU A CA 1
ATOM 1648 C C . LEU A 1 207 ? -9.059 4.746 16.564 1.00 93.81 207 LEU A C 1
ATOM 1650 O O . LEU A 1 207 ? -9.979 4.492 15.796 1.00 93.81 207 LEU A O 1
ATOM 1654 N N . TYR A 1 208 ? -8.761 3.959 17.597 1.00 92.69 208 TYR A N 1
ATOM 1655 C CA . TYR A 1 208 ? -9.478 2.724 17.915 1.00 92.69 208 TYR A CA 1
ATOM 1656 C C . TYR A 1 208 ? -10.285 2.903 19.202 1.00 92.69 208 TYR A C 1
ATOM 1658 O O . TYR A 1 208 ? -9.739 2.777 20.297 1.00 92.69 208 TYR A O 1
ATOM 1666 N N . THR A 1 209 ? -11.567 3.223 19.048 1.00 92.19 209 THR A N 1
ATOM 1667 C CA . THR A 1 209 ? -12.552 3.393 20.123 1.00 92.19 209 THR A CA 1
ATOM 1668 C C . THR A 1 209 ? -13.715 2.424 19.926 1.00 92.19 209 THR A C 1
ATOM 1670 O O . THR A 1 209 ? -13.763 1.674 18.947 1.00 92.19 209 THR A O 1
ATOM 1673 N N . ASP A 1 210 ? -14.680 2.444 20.840 1.00 91.12 210 ASP A N 1
ATOM 1674 C CA . ASP A 1 210 ? -15.886 1.624 20.739 1.00 91.12 210 ASP A CA 1
ATOM 1675 C C . ASP A 1 210 ? -16.684 1.957 19.465 1.00 91.12 210 ASP A C 1
ATOM 1677 O O . ASP A 1 210 ? -17.218 1.060 18.815 1.00 91.12 210 ASP A O 1
ATOM 1681 N N . GLU A 1 211 ? -16.673 3.224 19.041 1.00 93.62 211 GLU A N 1
ATOM 1682 C CA . GLU A 1 211 ? -17.353 3.712 17.838 1.00 93.62 211 GLU A CA 1
ATOM 1683 C C . GLU A 1 211 ? -16.596 3.396 16.538 1.00 93.62 211 GLU A C 1
ATOM 1685 O O . GLU A 1 211 ? -17.220 3.167 15.502 1.00 93.62 211 GLU A O 1
ATOM 1690 N N . THR A 1 212 ? -15.259 3.379 16.562 1.00 95.19 212 THR A N 1
ATOM 1691 C CA . THR A 1 212 ? -14.437 3.229 15.345 1.00 95.19 212 THR A CA 1
ATOM 1692 C C . THR A 1 212 ? -13.839 1.836 15.160 1.00 95.19 212 THR A C 1
ATOM 1694 O O . THR A 1 212 ? -13.374 1.527 14.067 1.00 95.19 212 THR A O 1
ATOM 1697 N N . SER A 1 213 ? -13.852 0.970 16.177 1.00 94.38 213 SER A N 1
ATOM 1698 C CA . SER A 1 213 ? -13.226 -0.365 16.144 1.00 94.38 213 SER A CA 1
ATOM 1699 C C . SER A 1 213 ? -13.709 -1.236 14.977 1.00 94.38 213 SER A C 1
ATOM 1701 O O . SER A 1 213 ? -12.906 -1.854 14.271 1.00 94.38 213 SER A O 1
ATOM 1703 N N . THR A 1 214 ? -15.021 -1.242 14.729 1.00 95.44 214 THR A N 1
ATOM 1704 C CA . THR A 1 214 ? -15.627 -2.008 13.631 1.00 95.44 214 THR A CA 1
ATOM 1705 C C . THR A 1 214 ? -15.289 -1.417 12.267 1.00 95.44 214 THR A C 1
ATOM 1707 O O . THR A 1 214 ? -14.929 -2.148 11.344 1.00 95.44 214 THR A O 1
ATOM 1710 N N . GLU A 1 215 ? -15.344 -0.091 12.141 1.00 96.19 215 GLU A N 1
ATOM 1711 C CA . GLU A 1 215 ? -14.929 0.607 10.921 1.00 96.19 215 GLU A CA 1
ATOM 1712 C C . GLU A 1 215 ? -13.453 0.355 10.612 1.00 96.19 215 GLU A C 1
ATOM 1714 O O . GLU A 1 215 ? -13.099 0.073 9.469 1.00 96.19 215 GLU A O 1
ATOM 1719 N N . PHE A 1 216 ? -12.603 0.386 11.639 1.00 96.44 216 PHE A N 1
ATOM 1720 C CA . PHE A 1 216 ? -11.168 0.167 11.529 1.00 96.44 216 PHE A CA 1
ATOM 1721 C C . PHE A 1 216 ? -10.859 -1.235 11.008 1.00 96.44 216 PHE A C 1
ATOM 1723 O O . PHE A 1 216 ? -10.063 -1.383 10.081 1.00 96.44 216 PHE A O 1
ATOM 1730 N N . HIS A 1 217 ? -11.505 -2.260 11.569 1.00 96.31 217 HIS A N 1
ATOM 1731 C CA . HIS A 1 217 ? -11.329 -3.638 11.121 1.00 96.31 217 HIS A CA 1
ATOM 1732 C C . HIS A 1 217 ? -11.738 -3.817 9.654 1.00 96.31 217 HIS A C 1
ATOM 1734 O O . HIS A 1 217 ? -10.961 -4.334 8.851 1.00 96.31 217 HIS A O 1
ATOM 1740 N N . ASN A 1 218 ? -12.929 -3.340 9.282 1.00 96.19 218 ASN A N 1
ATOM 1741 C CA . ASN A 1 218 ? -13.424 -3.452 7.910 1.00 96.19 218 ASN A CA 1
ATOM 1742 C C . ASN A 1 218 ? -12.531 -2.690 6.923 1.00 96.19 218 ASN A C 1
ATOM 1744 O O . ASN A 1 218 ? -12.222 -3.195 5.843 1.00 96.19 218 ASN A O 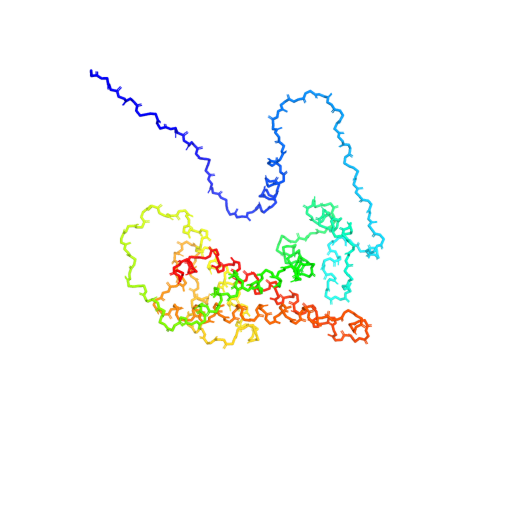1
ATOM 1748 N N . LEU A 1 219 ? -12.055 -1.508 7.319 1.00 96.50 219 LEU A N 1
ATOM 1749 C CA . LEU A 1 219 ? -11.123 -0.716 6.530 1.00 96.50 219 LEU A CA 1
ATOM 1750 C C . LEU A 1 219 ? -9.779 -1.429 6.341 1.00 96.50 219 LEU A C 1
ATOM 1752 O O . LEU A 1 219 ? -9.263 -1.480 5.226 1.00 96.50 219 LEU A O 1
ATOM 1756 N N . LEU A 1 220 ? -9.221 -2.018 7.402 1.00 96.94 220 LEU A N 1
ATOM 1757 C CA . LEU A 1 220 ? -7.999 -2.818 7.323 1.00 96.94 220 LEU A CA 1
ATOM 1758 C C . LEU A 1 220 ? -8.165 -3.986 6.339 1.00 96.94 220 LEU A C 1
ATOM 1760 O O . LEU A 1 220 ? -7.287 -4.205 5.500 1.00 96.94 220 LEU A O 1
ATOM 1764 N N . LEU A 1 221 ? -9.288 -4.710 6.410 1.00 96.81 221 LEU A N 1
ATOM 1765 C CA . LEU A 1 221 ? -9.590 -5.801 5.481 1.00 96.81 221 LEU A CA 1
ATOM 1766 C C . LEU A 1 221 ? -9.696 -5.310 4.033 1.00 96.81 221 LEU A C 1
ATOM 1768 O O . LEU A 1 221 ? -9.101 -5.926 3.146 1.00 96.81 221 LEU A O 1
ATOM 1772 N N . GLU A 1 222 ? -10.386 -4.192 3.785 1.00 96.75 222 GLU A N 1
ATOM 1773 C CA . GLU A 1 222 ? -10.469 -3.626 2.437 1.00 96.75 222 GLU A CA 1
ATOM 1774 C C . GLU A 1 222 ? -9.084 -3.233 1.910 1.00 96.75 222 GLU A C 1
ATOM 1776 O O . GLU A 1 222 ? -8.745 -3.591 0.782 1.00 96.75 222 GLU A O 1
ATOM 1781 N N . ILE A 1 223 ? -8.258 -2.543 2.705 1.00 97.25 223 ILE A N 1
ATOM 1782 C CA . ILE A 1 223 ? -6.911 -2.136 2.279 1.00 97.25 223 ILE A CA 1
ATOM 1783 C C . ILE A 1 223 ? -6.072 -3.369 1.912 1.00 97.25 223 ILE A C 1
ATOM 1785 O O . ILE A 1 223 ? -5.402 -3.367 0.876 1.00 97.25 223 ILE A O 1
ATOM 1789 N N . LEU A 1 224 ? -6.122 -4.435 2.719 1.00 96.94 224 LEU A N 1
ATOM 1790 C CA . LEU A 1 224 ? -5.416 -5.689 2.435 1.00 96.94 224 LEU A CA 1
ATOM 1791 C C . LEU A 1 224 ? -5.891 -6.331 1.123 1.00 96.94 224 LEU A C 1
ATOM 1793 O O . LEU A 1 224 ? -5.062 -6.751 0.310 1.00 96.94 224 LEU A O 1
ATOM 1797 N N . ASP A 1 225 ? -7.202 -6.373 0.882 1.00 96.38 225 ASP A N 1
ATOM 1798 C CA . ASP A 1 225 ? -7.778 -6.958 -0.332 1.00 96.38 225 ASP A CA 1
ATOM 1799 C C . ASP A 1 225 ? -7.472 -6.133 -1.585 1.00 96.38 225 ASP A C 1
ATOM 1801 O O . ASP A 1 225 ? -7.086 -6.686 -2.621 1.00 96.38 225 ASP A O 1
ATOM 1805 N N . ARG A 1 226 ? -7.552 -4.804 -1.490 1.00 96.31 226 ARG A N 1
ATOM 1806 C CA . ARG A 1 226 ? -7.174 -3.882 -2.569 1.00 96.31 226 ARG A CA 1
ATOM 1807 C C . ARG A 1 226 ? -5.690 -3.987 -2.898 1.00 96.31 226 ARG A C 1
ATOM 1809 O O . ARG A 1 226 ? -5.326 -4.065 -4.075 1.00 96.31 226 ARG A O 1
ATOM 1816 N N . PHE A 1 227 ? -4.833 -4.045 -1.879 1.00 96.50 227 PHE A N 1
ATOM 1817 C CA . PHE A 1 227 ? -3.395 -4.226 -2.053 1.00 96.50 227 PHE A CA 1
ATOM 1818 C C . PHE A 1 227 ? -3.088 -5.545 -2.768 1.00 96.50 227 PHE A C 1
ATOM 1820 O O . PHE A 1 227 ? -2.347 -5.556 -3.754 1.00 96.50 227 PHE A O 1
ATOM 1827 N N . LYS A 1 228 ? -3.727 -6.644 -2.343 1.00 96.19 228 LYS A N 1
ATOM 1828 C CA . LYS A 1 228 ? -3.616 -7.951 -3.000 1.00 96.19 228 LYS A CA 1
ATOM 1829 C C . LYS A 1 228 ? -4.059 -7.899 -4.459 1.00 96.19 228 LYS A C 1
ATOM 1831 O O . LYS A 1 228 ? -3.314 -8.325 -5.333 1.00 96.19 228 LYS A O 1
ATOM 1836 N N . SER A 1 229 ? -5.245 -7.357 -4.731 1.00 95.88 229 SER A N 1
ATOM 1837 C CA . SER A 1 229 ? -5.789 -7.260 -6.091 1.00 95.88 229 SER A CA 1
ATOM 1838 C C . SER A 1 229 ? -4.874 -6.450 -7.012 1.00 95.88 229 SER A C 1
ATOM 1840 O O . SER A 1 229 ? -4.689 -6.798 -8.179 1.00 95.88 229 SER A O 1
ATOM 1842 N N . THR A 1 230 ? -4.274 -5.383 -6.486 1.00 95.81 230 THR A N 1
ATOM 1843 C CA . THR A 1 230 ? -3.318 -4.545 -7.219 1.00 95.81 230 THR A CA 1
ATOM 1844 C C . THR A 1 230 ? -2.035 -5.323 -7.539 1.00 95.81 230 THR A C 1
ATOM 1846 O O . THR A 1 230 ? -1.543 -5.285 -8.669 1.00 95.81 230 THR A O 1
ATOM 1849 N N . LEU A 1 231 ? -1.510 -6.088 -6.573 1.00 95.81 231 LEU A N 1
ATOM 1850 C CA . LEU A 1 231 ? -0.360 -6.974 -6.783 1.00 95.81 231 LEU A CA 1
ATOM 1851 C C . LEU A 1 231 ? -0.656 -8.063 -7.817 1.00 95.81 231 LEU A C 1
ATOM 1853 O O . LEU A 1 231 ? 0.168 -8.290 -8.699 1.00 95.81 231 LEU A O 1
ATOM 1857 N N . ASP A 1 232 ? -1.816 -8.712 -7.731 1.00 95.06 232 ASP A N 1
ATOM 1858 C CA . ASP A 1 232 ? -2.224 -9.764 -8.664 1.00 95.06 232 ASP A CA 1
ATOM 1859 C C . ASP A 1 232 ? -2.366 -9.206 -10.092 1.00 95.06 232 ASP A C 1
ATOM 1861 O O . ASP A 1 232 ? -1.903 -9.827 -11.050 1.00 95.06 232 ASP A O 1
ATOM 1865 N N . THR A 1 233 ? -2.894 -7.984 -10.232 1.00 93.62 233 THR A N 1
ATOM 1866 C CA . THR A 1 233 ? -2.985 -7.275 -11.521 1.00 93.62 233 THR A CA 1
ATOM 1867 C C . THR A 1 233 ? -1.600 -6.997 -12.110 1.00 93.62 233 THR A C 1
ATOM 1869 O O . THR A 1 233 ? -1.367 -7.246 -13.292 1.00 93.62 233 THR A O 1
ATOM 1872 N N . LEU A 1 234 ? -0.642 -6.544 -11.293 1.00 91.50 234 LEU A N 1
ATOM 1873 C CA . LEU A 1 234 ? 0.740 -6.330 -11.740 1.00 91.50 234 LEU A CA 1
ATOM 1874 C C . LEU A 1 234 ? 1.493 -7.630 -12.026 1.00 91.50 234 LEU A C 1
ATOM 1876 O O . LEU A 1 234 ? 2.349 -7.661 -12.906 1.00 91.50 234 LEU A O 1
ATOM 1880 N N . MET A 1 235 ? 1.188 -8.714 -11.316 1.00 92.31 235 MET A N 1
ATOM 1881 C CA . MET A 1 235 ? 1.753 -10.037 -11.594 1.00 92.31 235 MET A CA 1
ATOM 1882 C C . MET A 1 235 ? 1.279 -10.602 -12.934 1.00 92.31 235 MET A C 1
ATOM 1884 O O . MET A 1 235 ? 2.056 -11.280 -13.603 1.00 92.31 235 MET A O 1
ATOM 1888 N N . ALA A 1 236 ? 0.043 -10.295 -13.330 1.00 90.62 236 ALA A N 1
ATOM 1889 C CA . ALA A 1 236 ? -0.517 -10.644 -14.633 1.00 90.62 236 ALA A CA 1
ATOM 1890 C C . ALA A 1 236 ? -0.082 -9.691 -15.764 1.00 90.62 236 ALA A C 1
ATOM 1892 O O . ALA A 1 236 ? -0.440 -9.910 -16.921 1.00 90.62 236 ALA A O 1
ATOM 1893 N N . PHE A 1 237 ? 0.674 -8.633 -15.452 1.00 86.50 237 PHE A N 1
ATOM 1894 C CA . PHE A 1 237 ? 1.111 -7.654 -16.437 1.00 86.50 237 PHE A CA 1
ATOM 1895 C C . PHE A 1 237 ? 2.140 -8.251 -17.406 1.00 86.50 237 PHE A C 1
ATOM 1897 O O . PHE A 1 237 ? 3.277 -8.557 -17.029 1.00 86.50 237 PHE A O 1
ATOM 1904 N N . ASP A 1 238 ? 1.744 -8.367 -18.672 1.00 79.50 238 ASP A N 1
ATOM 1905 C CA . ASP A 1 238 ? 2.599 -8.808 -19.770 1.00 79.50 238 ASP A CA 1
ATOM 1906 C C . ASP A 1 238 ? 3.226 -7.602 -20.489 1.00 79.50 238 ASP A C 1
ATOM 1908 O O . ASP A 1 238 ? 2.534 -6.744 -21.042 1.00 79.50 238 ASP A O 1
ATOM 1912 N N . ARG A 1 239 ? 4.562 -7.553 -20.504 1.00 72.31 239 ARG A N 1
ATOM 1913 C CA . ARG A 1 239 ? 5.332 -6.470 -21.133 1.00 72.31 239 ARG A CA 1
ATOM 1914 C C . ARG A 1 239 ? 5.266 -6.509 -22.655 1.00 72.31 239 ARG A C 1
ATOM 1916 O O . ARG A 1 239 ? 5.245 -5.449 -23.276 1.00 72.31 239 ARG A O 1
ATOM 1923 N N . ASP A 1 240 ? 5.205 -7.699 -23.244 1.00 72.31 240 ASP A N 1
ATOM 1924 C CA . ASP A 1 240 ? 5.189 -7.871 -24.699 1.00 72.31 240 ASP A CA 1
ATOM 1925 C C . ASP A 1 240 ? 3.820 -7.489 -25.270 1.00 72.31 240 ASP A C 1
ATOM 1927 O O . ASP A 1 240 ? 3.682 -7.055 -26.419 1.00 72.31 240 ASP A O 1
ATOM 1931 N N . LYS A 1 241 ? 2.776 -7.618 -24.446 1.00 72.50 241 LYS A N 1
ATOM 1932 C CA . LYS A 1 241 ? 1.464 -7.041 -24.725 1.00 72.50 241 LYS A CA 1
ATOM 1933 C C . LYS A 1 241 ? 1.471 -5.522 -24.535 1.00 72.50 241 LYS A C 1
ATOM 1935 O O . LYS A 1 241 ? 0.988 -4.806 -25.406 1.00 72.50 241 LYS A O 1
ATOM 1940 N N . ALA A 1 242 ? 2.092 -5.027 -23.465 1.00 69.62 242 ALA A N 1
ATOM 1941 C CA . ALA A 1 242 ? 2.125 -3.599 -23.166 1.00 69.62 242 ALA A CA 1
ATOM 1942 C C . ALA A 1 242 ? 2.840 -2.744 -24.221 1.00 69.62 242 ALA A C 1
ATOM 1944 O O . ALA A 1 242 ? 2.406 -1.631 -24.494 1.00 69.62 242 ALA A O 1
ATOM 1945 N N . ALA A 1 243 ? 3.874 -3.278 -24.875 1.00 67.75 243 ALA A N 1
ATOM 1946 C CA . ALA A 1 243 ? 4.556 -2.589 -25.972 1.00 67.75 243 ALA A CA 1
ATOM 1947 C C . ALA A 1 243 ? 3.659 -2.343 -27.206 1.00 67.75 243 ALA A C 1
ATOM 1949 O O . ALA A 1 243 ? 4.005 -1.530 -28.061 1.00 67.75 243 ALA A O 1
ATOM 1950 N N . ARG A 1 244 ? 2.527 -3.053 -27.321 1.00 72.38 244 ARG A N 1
ATOM 1951 C CA . ARG A 1 244 ? 1.593 -2.963 -28.456 1.00 72.38 244 ARG A CA 1
ATOM 1952 C C . ARG A 1 244 ? 0.337 -2.144 -28.154 1.00 72.38 244 ARG A C 1
ATOM 1954 O O . ARG A 1 244 ? -0.340 -1.732 -29.090 1.00 72.38 244 ARG A O 1
ATOM 1961 N N . GLU A 1 245 ? 0.028 -1.899 -26.882 1.00 75.62 245 GLU A N 1
ATOM 1962 C CA . GLU A 1 245 ? -1.218 -1.267 -26.432 1.00 75.62 245 GLU A CA 1
ATOM 1963 C C . GLU A 1 245 ? -0.901 -0.108 -25.471 1.00 75.62 245 GLU A C 1
ATOM 1965 O O . GLU A 1 245 ? -0.435 -0.339 -24.355 1.00 75.62 245 GLU A O 1
ATOM 1970 N N . SER A 1 246 ? -1.177 1.144 -25.867 1.00 70.12 246 SER A N 1
ATOM 1971 C CA . SER A 1 246 ? -0.874 2.331 -25.041 1.00 70.12 246 SER A CA 1
ATOM 1972 C C . SER A 1 246 ? -1.526 2.283 -23.657 1.00 70.12 246 SER A C 1
ATOM 1974 O O . SER A 1 246 ? -0.932 2.718 -22.669 1.00 70.12 246 SER A O 1
ATOM 1976 N N . ASP A 1 247 ? -2.720 1.699 -23.566 1.00 79.12 247 ASP A N 1
ATOM 1977 C CA . ASP A 1 247 ? -3.500 1.624 -22.330 1.00 79.12 247 ASP A CA 1
ATOM 1978 C C . ASP A 1 247 ? -2.825 0.751 -21.265 1.00 79.12 247 ASP A C 1
ATOM 1980 O O . ASP A 1 247 ? -2.992 0.982 -20.065 1.00 79.12 247 ASP A O 1
ATOM 1984 N N . CYS A 1 248 ? -1.988 -0.208 -21.671 1.00 77.06 248 CYS A N 1
ATOM 1985 C CA . CYS A 1 248 ? -1.267 -1.065 -20.736 1.00 77.06 248 CYS A CA 1
ATOM 1986 C C . CYS A 1 248 ? -0.296 -0.272 -19.846 1.00 77.06 248 CYS A C 1
ATOM 1988 O O . CYS A 1 248 ? -0.167 -0.582 -18.660 1.00 77.06 248 CYS A O 1
ATOM 1990 N N . HIS A 1 249 ? 0.355 0.775 -20.365 1.00 80.69 249 HIS A N 1
ATOM 1991 C CA . HIS A 1 249 ? 1.246 1.616 -19.557 1.00 80.69 249 HIS A CA 1
ATOM 1992 C C . HIS A 1 249 ? 0.485 2.377 -18.469 1.00 80.69 249 HIS A C 1
ATOM 1994 O O . HIS A 1 249 ? 0.932 2.420 -17.320 1.00 80.69 249 HIS A O 1
ATOM 2000 N N . HIS A 1 250 ? -0.704 2.887 -18.797 1.00 84.56 250 HIS A N 1
ATOM 2001 C CA . HIS A 1 250 ? -1.583 3.523 -17.822 1.00 84.56 250 HIS A CA 1
ATOM 2002 C C . HIS A 1 250 ? -2.033 2.528 -16.741 1.00 84.56 250 HIS A C 1
ATOM 2004 O O . HIS A 1 250 ? -1.993 2.852 -15.554 1.00 84.56 250 HIS A O 1
ATOM 2010 N N . VAL A 1 251 ? -2.384 1.288 -17.114 1.00 87.88 251 VAL A N 1
ATOM 2011 C CA . VAL A 1 251 ? -2.725 0.238 -16.137 1.00 87.88 251 VAL A CA 1
ATOM 2012 C C . VAL A 1 251 ? -1.542 -0.067 -15.215 1.00 87.88 251 VAL A C 1
ATOM 2014 O O . VAL A 1 251 ? -1.728 -0.132 -13.999 1.00 87.88 251 VAL A O 1
ATOM 2017 N N . PHE A 1 252 ? -0.328 -0.220 -15.748 1.00 88.62 252 PHE A N 1
ATOM 2018 C CA . PHE A 1 252 ? 0.864 -0.456 -14.930 1.00 88.62 252 PHE A CA 1
ATOM 2019 C C . PHE A 1 252 ? 1.112 0.696 -13.953 1.00 88.62 252 PHE A C 1
ATOM 2021 O O . PHE A 1 252 ? 1.234 0.464 -12.750 1.00 88.62 252 PHE A O 1
ATOM 2028 N N . SER A 1 253 ? 1.123 1.931 -14.460 1.00 88.75 253 SER A N 1
ATOM 2029 C CA . SER A 1 253 ? 1.335 3.142 -13.664 1.00 88.75 253 SER A CA 1
ATOM 2030 C C . SER A 1 253 ? 0.306 3.267 -12.539 1.00 88.75 253 SER A C 1
ATOM 2032 O O . SER A 1 253 ? 0.674 3.373 -11.366 1.00 88.75 253 SER A O 1
ATOM 2034 N N . LYS A 1 254 ? -0.985 3.128 -12.871 1.00 90.94 254 LYS A N 1
ATOM 2035 C CA . LYS A 1 254 ? -2.085 3.155 -11.901 1.00 90.94 254 LYS A CA 1
ATOM 2036 C C . LYS A 1 254 ? -1.903 2.099 -10.813 1.00 90.94 254 LYS A C 1
ATOM 2038 O O . LYS A 1 254 ? -2.067 2.395 -9.635 1.00 90.94 254 LYS A O 1
ATOM 2043 N N . ASN A 1 255 ? -1.526 0.872 -11.172 1.00 92.62 255 ASN A N 1
ATOM 2044 C CA . ASN A 1 255 ? -1.334 -0.173 -10.169 1.00 92.62 255 ASN A CA 1
ATOM 2045 C C . ASN A 1 255 ? -0.070 0.043 -9.318 1.00 92.62 255 ASN A C 1
ATOM 2047 O O . ASN A 1 255 ? -0.094 -0.236 -8.123 1.00 92.62 255 ASN A O 1
ATOM 2051 N N . VAL A 1 256 ? 1.022 0.578 -9.871 1.00 93.00 256 VAL A N 1
ATOM 2052 C CA . VAL A 1 256 ? 2.204 0.956 -9.073 1.00 93.00 256 VAL A CA 1
ATOM 2053 C C . VAL A 1 256 ? 1.855 2.067 -8.084 1.00 93.00 256 VAL A C 1
ATOM 2055 O O . VAL A 1 256 ? 2.236 1.986 -6.914 1.00 93.00 256 VAL A O 1
ATOM 2058 N N . HIS A 1 257 ? 1.097 3.072 -8.529 1.00 92.00 257 HIS A N 1
ATOM 2059 C CA . HIS A 1 257 ? 0.561 4.116 -7.662 1.00 92.00 257 HIS A CA 1
ATOM 2060 C C . HIS A 1 257 ? -0.293 3.516 -6.535 1.00 92.00 257 HIS A C 1
ATOM 2062 O O . HIS A 1 257 ? -0.040 3.796 -5.366 1.00 92.00 257 HIS A O 1
ATOM 2068 N N . ASN A 1 258 ? -1.215 2.610 -6.860 1.00 93.50 258 ASN A N 1
ATOM 2069 C CA . ASN A 1 258 ? -2.059 1.941 -5.871 1.00 93.50 258 ASN A CA 1
ATOM 2070 C C . ASN A 1 258 ? -1.251 1.090 -4.875 1.00 93.50 258 ASN A C 1
ATOM 2072 O O . ASN A 1 258 ? -1.529 1.138 -3.680 1.00 93.50 258 ASN A O 1
ATOM 2076 N N . ILE A 1 259 ? -0.217 0.353 -5.313 1.00 94.44 259 ILE A N 1
ATOM 2077 C CA . ILE A 1 259 ? 0.687 -0.364 -4.389 1.00 94.44 259 ILE A CA 1
ATOM 2078 C C . ILE A 1 259 ? 1.348 0.619 -3.429 1.00 94.44 259 ILE A C 1
ATOM 2080 O O . ILE A 1 259 ? 1.451 0.327 -2.239 1.00 94.44 259 ILE A O 1
ATOM 2084 N N . HIS A 1 260 ? 1.814 1.762 -3.932 1.00 92.75 260 HIS A N 1
ATOM 2085 C CA . HIS A 1 260 ? 2.419 2.786 -3.092 1.00 92.75 260 HIS A CA 1
ATOM 2086 C C . HIS A 1 260 ? 1.417 3.320 -2.059 1.00 92.75 260 HIS A C 1
ATOM 2088 O O . HIS A 1 260 ? 1.732 3.313 -0.873 1.00 92.75 260 HIS A O 1
ATOM 2094 N N . VAL A 1 261 ? 0.211 3.704 -2.484 1.00 93.12 261 VAL A N 1
ATOM 2095 C CA . VAL A 1 261 ? -0.831 4.266 -1.610 1.00 93.12 261 VAL A CA 1
ATOM 2096 C C . VAL A 1 261 ? -1.285 3.256 -0.552 1.00 93.12 261 VAL A C 1
ATOM 2098 O O . VAL A 1 261 ? -1.212 3.536 0.644 1.00 93.12 261 VAL A O 1
ATOM 2101 N N . TYR A 1 262 ? -1.685 2.050 -0.956 1.00 95.94 262 TYR A N 1
ATOM 2102 C CA . TYR A 1 262 ? -2.134 1.020 -0.015 1.00 95.94 262 TYR A CA 1
ATOM 2103 C C . TYR A 1 262 ? -0.986 0.485 0.851 1.00 95.94 262 TYR A C 1
ATOM 2105 O O . TYR A 1 262 ? -1.167 0.238 2.040 1.00 95.94 262 TYR A O 1
ATOM 2113 N N . GLY A 1 263 ? 0.220 0.347 0.294 1.00 95.12 263 GLY A N 1
ATOM 2114 C CA . GLY A 1 263 ? 1.408 -0.038 1.055 1.00 95.12 263 GLY A CA 1
ATOM 2115 C C . GLY A 1 263 ? 1.794 1.012 2.099 1.00 95.12 263 GLY A C 1
ATOM 2116 O O . GLY A 1 263 ? 2.172 0.658 3.215 1.00 95.12 263 GLY A O 1
ATOM 2117 N N . TYR A 1 264 ? 1.653 2.298 1.767 1.00 93.38 264 TYR A N 1
ATOM 2118 C CA . TYR A 1 264 ? 1.823 3.403 2.705 1.00 93.38 264 TYR A CA 1
ATOM 2119 C C . TYR A 1 264 ? 0.776 3.352 3.820 1.00 93.38 264 TYR A C 1
ATOM 2121 O O . TYR A 1 264 ? 1.139 3.404 4.994 1.00 93.38 264 TYR A O 1
ATOM 2129 N N . ALA A 1 265 ? -0.498 3.163 3.471 1.00 94.94 265 ALA A N 1
ATOM 2130 C CA . ALA A 1 265 ? -1.584 3.017 4.436 1.00 94.94 265 ALA A CA 1
ATOM 2131 C C . ALA A 1 265 ? -1.325 1.861 5.417 1.00 94.94 265 ALA A C 1
ATOM 2133 O O . ALA A 1 265 ? -1.333 2.067 6.629 1.00 94.94 265 ALA A O 1
ATOM 2134 N N . LEU A 1 266 ? -0.984 0.670 4.907 1.00 95.94 266 LEU A N 1
ATOM 2135 C CA . LEU A 1 266 ? -0.629 -0.494 5.730 1.00 95.94 266 LEU A CA 1
ATOM 2136 C C . LEU A 1 266 ? 0.590 -0.224 6.618 1.00 95.94 266 LEU A C 1
ATOM 2138 O O . LEU A 1 266 ? 0.602 -0.617 7.780 1.00 95.94 266 LEU A O 1
ATOM 2142 N N . LEU A 1 267 ? 1.613 0.467 6.106 1.00 94.62 267 LEU A N 1
ATOM 2143 C CA . LEU A 1 267 ? 2.781 0.844 6.903 1.00 94.62 267 LEU A CA 1
ATOM 2144 C C . LEU A 1 267 ? 2.398 1.758 8.073 1.00 94.62 267 LEU A C 1
ATOM 2146 O O . LEU A 1 267 ? 2.931 1.586 9.173 1.00 94.62 267 LEU A O 1
ATOM 2150 N N . ARG A 1 268 ? 1.509 2.731 7.838 1.00 94.88 268 ARG A N 1
ATOM 2151 C CA . ARG A 1 268 ? 1.026 3.639 8.882 1.00 94.88 268 ARG A CA 1
ATOM 2152 C C . ARG A 1 268 ? 0.178 2.909 9.912 1.00 94.88 268 ARG A C 1
ATOM 2154 O O . ARG A 1 268 ? 0.450 3.065 11.099 1.00 94.88 268 ARG A O 1
ATOM 2161 N N . LEU A 1 269 ? -0.736 2.048 9.469 1.00 94.88 269 LEU A N 1
ATOM 2162 C CA . LEU A 1 269 ? -1.541 1.203 10.349 1.00 94.88 269 LEU A CA 1
ATOM 2163 C C . LEU A 1 269 ? -0.670 0.294 11.218 1.00 94.88 269 LEU A C 1
ATOM 2165 O O . LEU A 1 269 ? -0.768 0.353 12.434 1.00 94.88 269 LEU A O 1
ATOM 2169 N N . CYS A 1 270 ? 0.256 -0.472 10.636 1.00 93.44 270 CYS A N 1
ATOM 2170 C CA . CYS A 1 270 ? 1.119 -1.398 11.383 1.00 93.44 270 CYS A CA 1
ATOM 2171 C C . CYS A 1 270 ? 2.012 -0.716 12.433 1.00 93.44 270 CYS A C 1
ATOM 2173 O O . CYS A 1 270 ? 2.481 -1.365 13.366 1.00 93.44 270 CYS A O 1
ATOM 2175 N N . ARG A 1 271 ? 2.303 0.576 12.256 1.00 93.44 271 ARG A N 1
ATOM 2176 C CA . ARG A 1 271 ? 3.054 1.401 13.215 1.00 93.44 271 ARG A CA 1
ATOM 2177 C C . ARG A 1 271 ? 2.147 2.187 14.159 1.00 93.44 271 ARG A C 1
ATOM 2179 O O . ARG A 1 271 ? 2.664 2.852 15.046 1.00 93.44 271 ARG A O 1
ATOM 2186 N N . GLY A 1 272 ? 0.844 2.138 13.929 1.00 92.69 272 GLY A N 1
ATOM 2187 C CA . GLY A 1 272 ? -0.197 2.847 14.644 1.00 92.69 272 GLY A CA 1
ATOM 2188 C C . GLY A 1 272 ? -0.566 2.202 15.971 1.00 92.69 272 GLY A C 1
ATOM 2189 O O . GLY A 1 272 ? -0.385 0.997 16.181 1.00 92.69 272 GLY A O 1
ATOM 2190 N N . ARG A 1 273 ? -1.118 3.006 16.880 1.00 91.12 273 ARG A N 1
ATOM 2191 C CA . ARG A 1 273 ? -1.598 2.519 18.174 1.00 91.12 273 ARG A CA 1
ATOM 2192 C C . ARG A 1 273 ? -2.875 1.712 17.982 1.00 91.12 273 ARG A C 1
ATOM 2194 O O . ARG A 1 273 ? -3.034 0.689 18.644 1.00 91.12 273 ARG A O 1
ATOM 2201 N N . ALA A 1 274 ? -3.737 2.135 17.058 1.00 92.50 274 ALA A N 1
ATOM 2202 C CA . ALA A 1 274 ? -4.978 1.440 16.731 1.00 92.50 274 ALA A CA 1
ATOM 2203 C C . ALA A 1 274 ? -4.751 -0.025 16.346 1.00 92.50 274 ALA A C 1
ATOM 2205 O O . ALA A 1 274 ? -5.390 -0.917 16.895 1.00 92.50 274 ALA A O 1
ATOM 2206 N N . PHE A 1 275 ? -3.778 -0.291 15.473 1.00 92.75 275 PHE A N 1
ATOM 2207 C CA . PHE A 1 275 ? -3.471 -1.653 15.040 1.00 92.75 275 PHE A CA 1
ATOM 2208 C C . PHE A 1 275 ? -2.956 -2.533 16.181 1.00 92.75 275 PHE A C 1
ATOM 2210 O O . PHE A 1 275 ? -3.326 -3.697 16.269 1.00 92.75 275 PHE A O 1
ATOM 2217 N N . ARG A 1 276 ? -2.143 -1.979 17.091 1.00 89.75 276 ARG A N 1
ATOM 2218 C CA . ARG A 1 276 ? -1.684 -2.716 18.278 1.00 89.75 276 ARG A CA 1
ATOM 2219 C C . ARG A 1 276 ? -2.832 -3.077 19.219 1.00 89.75 276 ARG A C 1
ATOM 2221 O O . ARG A 1 276 ? -2.758 -4.109 19.859 1.00 89.75 276 ARG A O 1
ATOM 2228 N N . ILE A 1 277 ? -3.825 -2.200 19.361 1.00 88.31 277 ILE A N 1
ATOM 2229 C CA . ILE A 1 277 ? -5.000 -2.454 20.208 1.00 88.31 277 ILE A CA 1
ATOM 2230 C C . ILE A 1 277 ? -5.934 -3.473 19.540 1.00 88.31 277 ILE A C 1
ATOM 2232 O O . ILE A 1 277 ? -6.592 -4.240 20.232 1.00 88.31 277 ILE A O 1
ATOM 2236 N N . HIS A 1 278 ? -5.993 -3.462 18.207 1.00 89.69 278 HIS A N 1
ATOM 2237 C CA . HIS A 1 278 ? -6.834 -4.357 17.422 1.00 89.69 278 HIS A CA 1
ATOM 2238 C C . HIS A 1 278 ? -6.372 -5.825 17.441 1.00 89.69 278 HIS A C 1
ATOM 2240 O O . HIS A 1 278 ? -7.219 -6.716 17.394 1.00 89.69 278 HIS A O 1
ATOM 2246 N N . LEU A 1 279 ? -5.053 -6.063 17.458 1.00 84.00 279 LEU A N 1
ATOM 2247 C CA . LEU A 1 279 ? -4.445 -7.400 17.524 1.00 84.00 279 LEU A CA 1
ATOM 2248 C C . LEU A 1 279 ? -4.398 -7.952 18.952 1.00 84.00 279 LEU A C 1
ATOM 2250 O O . LEU A 1 279 ? -4.636 -9.172 19.092 1.00 84.00 279 LEU A O 1
#

Secondary structure (DSSP, 8-state):
--PPP--------------S--HHHHHHHHHHTTS-------------PPPPPPGGGTT--HHHHHHTHHHH--PPPHHHHHHHHHHHHHTTTTTS---HHHHHHHHHHHHHHHHHHHHHHHHT-IIIIIHHHHHHHH--SPPP-----S--TT-HHHHHHHHHHHHHHIIIIIHHHHH-TTT--S--HHHHHHHHTPPPTTS---SSSTTTHHHHHHHHHHHHHHHHHHHHHHHT--HHHHTT-HHHHHHHHHHHHHHHHHHHHHHHHHTSHHHHHH-

Foldseek 3Di:
DDDDDDDDDDDDDPDDDDDPPPPVVVVVCVVVVPDPPDPDDDDPDPDPDLDDQDVVCVPDQLLRQLVCLLPDDDQDDPVNVVNSCCCLSVVVPPPDPQDPVNSVLSVLLVCCLNCLVVVLCVCVPPVPNPVVLVVLVVDPDFDAPPDDDPPPPPCPPLQLQQQVLLLCLLAPAVVVCVVVVVLDVQDQVVSVVCSVCPDPSVDDDDCCHNNRRVVVSVRLSVLSVQLNVLSVQLVPQDPVVCVVDVVSSNSSSVSSSSNSSSVSSVVSLVSHPNVVVRD